Protein AF-0000000075194669 (afdb_homodimer)

Radius of gyration: 19.67 Å; Cα contacts (8 Å, |Δi|>4): 615; chains: 2; bounding box: 43×60×52 Å

Sequence (318 aa):
RTWAVIIGINAYPERPLRGCVADALLMNEFLTKELGVPKDRIQCLLGPTEYGSYNNSLIPSRINIVNTLLSLTTNSEIVYGDNIIIYFSGYGTTYYIHDYRGPHSLTGSVPVKALCPMDRHTLDLNSDRIPNISDREINTMLTEISRVKGHRITLIQDCRTWAVIIGINAYPERPLRGCVADALLMNEFLTKELGVPKDRIQCLLGPTEYGSYNNSLIPSRINIVNTLLSLTTNSEIVYGDNIIIYFSGYGTTYYIHDYRGPHSLTGSVPVKALCPMDRHTLDLNSDRIPNISDREINTMLTEISRVKGHRITLIQDC

Foldseek 3Di:
DEAEEFEFEQQDVVDRDPPRQVVSVVVVCCCCPVVNDDPVRYQAQYPPPVPPPPPVLSHQAPVNVLVVLLVLLVVPVQAAPYAYEYYGGADKDKDWDQDPDPPVPPRDTDIWMFGAGNQQQDADPVRHGDHTHTPVNVVVSLVSSCVRHNDNYHYHYHD/DEAEEFEFEQQDVVDRDPPRQVVSVVVVCCCCPVVNDDPVRYQAQYPPPPPPPPPPLSHQAPVNVLVVLLVLLVVPVQAAPYAYEYYGGADKDKDWDQDPDPPVPPRDTDIWMFGAGNQQQDADPVRHGDHTHTVVNVVVSLVSSCVRHNDNYHYHYHD

Structure (mmCIF, N/CA/C/O backbone):
data_AF-0000000075194669-model_v1
#
loop_
_entity.id
_entity.type
_entity.pdbx_description
1 polymer 'Peptidase C14 caspase domain-containing protein'
#
loop_
_atom_site.group_PDB
_atom_site.id
_atom_site.type_symbol
_atom_site.label_atom_id
_atom_site.label_alt_id
_atom_site.label_comp_id
_atom_site.label_asym_id
_atom_site.label_entity_id
_atom_site.label_seq_id
_atom_site.pdbx_PDB_ins_code
_atom_site.Cartn_x
_atom_site.Cartn_y
_atom_site.Cartn_z
_atom_site.occupancy
_atom_site.B_iso_or_equiv
_atom_site.auth_seq_id
_atom_site.auth_comp_id
_atom_site.auth_asym_id
_atom_site.auth_atom_id
_atom_site.pdbx_PDB_model_num
ATOM 1 N N . ARG A 1 1 ? -17.953 10.281 -3.703 1 92.75 1 ARG A N 1
ATOM 2 C CA . ARG A 1 1 ? -16.953 11.344 -3.799 1 92.75 1 ARG A CA 1
ATOM 3 C C . ARG A 1 1 ? -15.578 10.836 -3.396 1 92.75 1 ARG A C 1
ATOM 5 O O . ARG A 1 1 ? -15.461 9.836 -2.686 1 92.75 1 ARG A O 1
ATOM 12 N N . THR A 1 2 ? -14.445 11.531 -3.973 1 95.69 2 THR A N 1
ATOM 13 C CA . THR A 1 2 ? -13.078 11.086 -3.744 1 95.69 2 THR A CA 1
ATOM 14 C C . THR A 1 2 ? -12.273 12.148 -3.008 1 95.69 2 THR A C 1
ATOM 16 O O . THR A 1 2 ? -12.375 13.336 -3.316 1 95.69 2 THR A O 1
ATOM 19 N N . TRP A 1 3 ? -11.578 11.688 -1.99 1 97.56 3 TRP A N 1
ATOM 20 C CA . TRP A 1 3 ? -10.609 12.477 -1.23 1 97.56 3 TRP A CA 1
ATOM 21 C C . TRP A 1 3 ? -9.219 11.867 -1.323 1 97.56 3 TRP A C 1
ATOM 23 O O . TRP A 1 3 ? -9.07 10.656 -1.497 1 97.56 3 TRP A O 1
ATOM 33 N N . ALA A 1 4 ? -8.195 12.781 -1.196 1 98 4 ALA A N 1
ATOM 34 C CA . ALA A 1 4 ? -6.863 12.211 -1.357 1 98 4 ALA A CA 1
ATOM 35 C C . ALA A 1 4 ? -5.852 12.938 -0.472 1 98 4 ALA A C 1
ATOM 37 O O . ALA A 1 4 ? -5.977 14.133 -0.224 1 98 4 ALA A O 1
ATOM 38 N N . VAL A 1 5 ? -4.918 12.164 0.034 1 97.81 5 VAL A N 1
ATOM 39 C CA . VAL A 1 5 ? -3.695 12.656 0.66 1 97.81 5 VAL A CA 1
ATOM 40 C C . VAL A 1 5 ? -2.482 12.195 -0.146 1 97.81 5 VAL A C 1
ATOM 42 O O . VAL A 1 5 ? -2.316 11 -0.4 1 97.81 5 VAL A O 1
ATOM 45 N N . ILE A 1 6 ? -1.673 13.133 -0.566 1 96.94 6 ILE A N 1
ATOM 46 C CA . ILE A 1 6 ? -0.502 12.836 -1.385 1 96.94 6 ILE A CA 1
ATOM 47 C C . ILE A 1 6 ? 0.762 13.305 -0.663 1 96.94 6 ILE A C 1
ATOM 49 O O . ILE A 1 6 ? 0.902 14.484 -0.34 1 96.94 6 ILE A O 1
ATOM 53 N N . ILE A 1 7 ? 1.63 12.312 -0.417 1 95.12 7 ILE A N 1
ATOM 54 C CA . ILE A 1 7 ? 2.877 12.602 0.286 1 95.12 7 ILE A CA 1
ATOM 55 C C . ILE A 1 7 ? 4.062 12.289 -0.623 1 95.12 7 ILE A C 1
ATOM 57 O O . ILE A 1 7 ? 4.16 11.188 -1.174 1 95.12 7 ILE A O 1
ATOM 61 N N . GLY A 1 8 ? 4.965 13.242 -0.871 1 93.25 8 GLY A N 1
ATOM 62 C CA . GLY A 1 8 ? 6.18 13.078 -1.65 1 93.25 8 GLY A CA 1
ATOM 63 C C . GLY A 1 8 ? 7.402 13.68 -0.98 1 93.25 8 GLY A C 1
ATOM 64 O O . GLY A 1 8 ? 7.426 14.867 -0.667 1 93.25 8 GLY A O 1
ATOM 65 N N . ILE A 1 9 ? 8.438 12.859 -0.751 1 89.25 9 ILE A N 1
ATOM 66 C CA . ILE A 1 9 ? 9.609 13.32 -0.019 1 89.25 9 ILE A CA 1
ATOM 67 C C . ILE A 1 9 ? 10.867 13.031 -0.835 1 89.25 9 ILE A C 1
ATOM 69 O O . ILE A 1 9 ? 11.164 11.875 -1.152 1 89.25 9 ILE A O 1
ATOM 73 N N . ASN A 1 10 ? 11.688 14.07 -1.264 1 82.06 10 ASN A N 1
ATOM 74 C CA . ASN A 1 10 ? 13 13.945 -1.894 1 82.06 10 ASN A CA 1
ATOM 75 C C . ASN A 1 10 ? 14.125 14.133 -0.884 1 82.06 10 ASN A C 1
ATOM 77 O O . ASN A 1 10 ? 15.297 13.922 -1.204 1 82.06 10 ASN A O 1
ATOM 81 N N . ALA A 1 11 ? 13.922 14.602 0.252 1 63.41 11 ALA A N 1
ATOM 82 C CA . ALA A 1 11 ? 14.898 15.227 1.142 1 63.41 11 ALA A CA 1
ATOM 83 C C . ALA A 1 11 ? 15.648 14.188 1.958 1 63.41 11 ALA A C 1
ATOM 85 O O . ALA A 1 11 ? 15.469 14.086 3.172 1 63.41 11 ALA A O 1
ATOM 86 N N . TYR A 1 12 ? 16.391 13.445 1.125 1 64.38 12 TYR A N 1
ATOM 87 C CA . TYR A 1 12 ? 17.266 12.539 1.855 1 64.38 12 TYR A CA 1
ATOM 88 C C . TYR A 1 12 ? 18.734 12.867 1.573 1 64.38 12 TYR A C 1
ATOM 90 O O . TYR A 1 12 ? 19.266 12.523 0.512 1 64.38 12 TYR A O 1
ATOM 98 N N . PRO A 1 13 ? 19.219 13.742 2.379 1 56.91 13 PRO A N 1
ATOM 99 C CA . PRO A 1 13 ? 20.578 14.227 2.107 1 56.91 13 PRO A CA 1
ATOM 100 C C . PRO A 1 13 ? 21.531 13.109 1.698 1 56.91 13 PRO A C 1
ATOM 102 O O . PRO A 1 13 ? 22.375 13.312 0.819 1 56.91 13 PRO A O 1
ATOM 105 N N . GLU A 1 14 ? 21.594 11.984 2.301 1 54.06 14 GLU A N 1
ATOM 106 C CA . GLU A 1 14 ? 22.609 10.961 2.061 1 54.06 14 GLU A CA 1
ATOM 107 C C . GLU A 1 14 ? 22.297 10.172 0.79 1 54.06 14 GLU A C 1
ATOM 109 O O . GLU A 1 14 ? 23.203 9.609 0.167 1 54.06 14 GLU A O 1
ATOM 114 N N . ARG A 1 15 ? 21.047 10.117 0.467 1 56 15 ARG A N 1
ATOM 115 C CA . ARG A 1 15 ? 20.672 9.375 -0.73 1 56 15 ARG A CA 1
ATOM 116 C C . ARG A 1 15 ? 19.562 10.094 -1.491 1 56 15 ARG A C 1
ATOM 118 O O . ARG A 1 15 ? 18.391 9.75 -1.351 1 56 15 ARG A O 1
ATOM 125 N N . PRO A 1 16 ? 20.062 11.094 -2.141 1 53.59 16 PRO A N 1
ATOM 126 C CA . PRO A 1 16 ? 19.031 11.922 -2.764 1 53.59 16 PRO A CA 1
ATOM 127 C C . PRO A 1 16 ? 18.141 11.133 -3.727 1 53.59 16 PRO A C 1
ATOM 129 O O . PRO A 1 16 ? 18.656 10.344 -4.527 1 53.59 16 PRO A O 1
ATOM 132 N N . LEU A 1 17 ? 17.016 10.734 -3.252 1 60.03 17 LEU A N 1
ATOM 133 C CA . LEU A 1 17 ? 16.031 10.25 -4.223 1 60.03 17 LEU A CA 1
ATOM 134 C C . LEU A 1 17 ? 15.531 11.391 -5.102 1 60.03 17 LEU A C 1
ATOM 136 O O . LEU A 1 17 ? 15.281 12.492 -4.609 1 60.03 17 LEU A O 1
ATOM 140 N N . ARG A 1 18 ? 15.852 11.234 -6.445 1 61.88 18 ARG A N 1
ATOM 141 C CA . ARG A 1 18 ? 15.359 12.273 -7.348 1 61.88 18 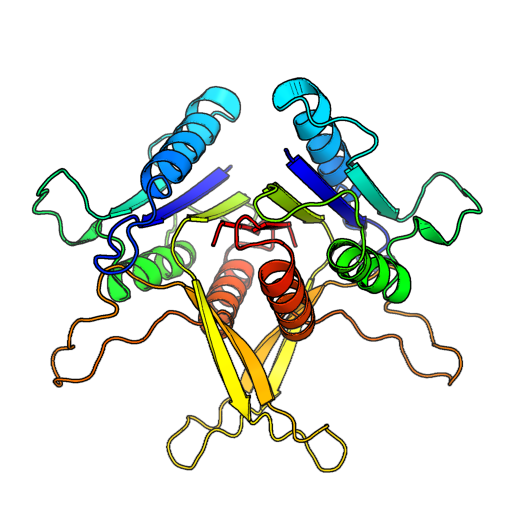ARG A CA 1
ATOM 142 C C . ARG A 1 18 ? 14.062 11.836 -8.016 1 61.88 18 ARG A C 1
ATOM 144 O O . ARG A 1 18 ? 13.93 10.695 -8.453 1 61.88 18 ARG A O 1
ATOM 151 N N . GLY A 1 19 ? 12.812 12.289 -7.332 1 83.62 19 GLY A N 1
ATOM 152 C CA . GLY A 1 19 ? 11.648 12.086 -8.18 1 83.62 19 GLY A CA 1
ATOM 153 C C . GLY A 1 19 ? 10.375 11.828 -7.395 1 83.62 19 GLY A C 1
ATOM 154 O O . GLY A 1 19 ? 9.281 11.828 -7.957 1 83.62 19 GLY A O 1
ATOM 155 N N . CYS A 1 20 ? 10.586 11.633 -6.066 1 87.81 20 CYS A N 1
ATOM 156 C CA . CYS A 1 20 ? 9.398 11.32 -5.285 1 87.81 20 CYS A CA 1
ATOM 157 C C . CYS A 1 20 ? 8.406 12.477 -5.309 1 87.81 20 CYS A C 1
ATOM 159 O O . CYS A 1 20 ? 7.199 12.258 -5.43 1 87.81 20 CYS A O 1
ATOM 161 N N . VAL A 1 21 ? 8.969 13.703 -5.199 1 88.88 21 VAL A N 1
ATOM 162 C CA . VAL A 1 21 ? 8.086 14.867 -5.258 1 88.88 21 VAL A CA 1
ATOM 163 C C . VAL A 1 21 ? 7.461 14.969 -6.645 1 88.88 21 VAL A C 1
ATOM 165 O O . VAL A 1 21 ? 6.266 15.242 -6.773 1 88.88 21 VAL A O 1
ATOM 168 N N . ALA A 1 22 ? 8.234 14.719 -7.625 1 87.94 22 ALA A N 1
ATOM 169 C CA . ALA A 1 22 ? 7.715 14.727 -8.992 1 87.94 22 ALA A CA 1
ATOM 170 C C . ALA A 1 22 ? 6.621 13.68 -9.172 1 87.94 22 ALA A C 1
ATOM 172 O O . ALA A 1 22 ? 5.59 13.953 -9.789 1 87.94 22 ALA A O 1
ATOM 173 N N . ASP A 1 23 ? 6.82 12.516 -8.641 1 88.94 23 ASP A N 1
ATOM 174 C CA . ASP A 1 23 ? 5.828 11.453 -8.711 1 88.94 23 ASP A CA 1
ATOM 175 C C . ASP A 1 23 ? 4.535 11.852 -8.008 1 88.94 23 ASP A C 1
ATOM 177 O O . ASP A 1 23 ? 3.439 11.586 -8.5 1 88.94 23 ASP A O 1
ATOM 181 N N . ALA A 1 24 ? 4.691 12.469 -6.867 1 92.81 24 ALA A N 1
ATOM 182 C CA . ALA A 1 24 ? 3.535 12.93 -6.102 1 92.81 24 ALA A CA 1
ATOM 183 C C . ALA A 1 24 ? 2.742 13.977 -6.879 1 92.81 24 ALA A C 1
ATOM 185 O O . ALA A 1 24 ? 1.51 13.945 -6.891 1 92.81 24 ALA A O 1
ATOM 186 N N . LEU A 1 25 ? 3.465 14.828 -7.508 1 91.94 25 LEU A N 1
ATOM 187 C CA . LEU A 1 25 ? 2.816 15.867 -8.297 1 91.94 25 LEU A CA 1
ATOM 188 C C . LEU A 1 25 ? 2.1 15.273 -9.5 1 91.94 25 LEU A C 1
ATOM 190 O O . LEU A 1 25 ? 1.011 15.719 -9.867 1 91.94 25 LEU A O 1
ATOM 194 N N . LEU A 1 26 ? 2.715 14.312 -10.094 1 90.5 26 LEU A N 1
ATOM 195 C CA . LEU A 1 26 ? 2.064 13.609 -11.188 1 90.5 26 LEU A CA 1
ATOM 196 C C . LEU A 1 26 ? 0.786 12.922 -10.719 1 90.5 26 LEU A C 1
ATOM 198 O O . LEU A 1 26 ? -0.223 12.93 -11.422 1 90.5 26 LEU A O 1
ATOM 202 N N . MET A 1 27 ? 0.852 12.359 -9.57 1 93.31 27 MET A N 1
ATOM 203 C CA . MET A 1 27 ? -0.34 11.75 -8.984 1 93.31 27 MET A CA 1
ATOM 204 C C . MET A 1 27 ? -1.425 12.797 -8.75 1 93.31 27 MET A C 1
ATOM 206 O O . MET A 1 27 ? -2.596 12.562 -9.055 1 93.31 27 MET A O 1
ATOM 210 N N . ASN A 1 28 ? -1.021 13.93 -8.219 1 95 28 ASN A N 1
ATOM 211 C CA . ASN A 1 28 ? -1.973 15.016 -8.023 1 95 28 ASN A CA 1
ATOM 212 C C . ASN A 1 28 ? -2.635 15.422 -9.344 1 95 28 ASN A C 1
ATOM 214 O O . ASN A 1 28 ? -3.855 15.578 -9.406 1 95 28 ASN A O 1
ATOM 218 N N . GLU A 1 29 ? -1.854 15.531 -10.383 1 94.06 29 GLU A N 1
ATOM 219 C CA . GLU A 1 29 ? -2.359 15.891 -11.703 1 94.06 29 GLU A CA 1
ATOM 220 C C . GLU A 1 29 ? -3.311 14.828 -12.242 1 94.06 29 GLU A C 1
ATOM 222 O O . GLU A 1 29 ? -4.363 15.148 -12.797 1 94.06 29 GLU A O 1
ATOM 227 N N . PHE A 1 30 ? -2.922 13.68 -12.07 1 91.69 30 PHE A N 1
ATOM 228 C CA . PHE A 1 30 ? -3.754 12.562 -12.508 1 91.69 30 PHE A CA 1
ATOM 229 C C . PHE A 1 30 ? -5.113 12.602 -11.82 1 91.69 30 PHE A C 1
ATOM 231 O O . PHE A 1 30 ? -6.148 12.477 -12.477 1 91.69 30 PHE A O 1
ATOM 238 N N . LEU A 1 31 ? -5.156 12.805 -10.555 1 94.56 31 LEU A N 1
ATOM 239 C CA . LEU A 1 31 ? -6.398 12.828 -9.789 1 94.56 31 LEU A CA 1
ATOM 240 C C . LEU A 1 31 ? -7.273 14 -10.219 1 94.56 31 LEU A C 1
ATOM 242 O O . LEU A 1 31 ? -8.492 13.859 -10.359 1 94.56 31 LEU A O 1
ATOM 246 N N . THR A 1 32 ? -6.648 15.117 -10.477 1 96.12 32 THR A N 1
ATOM 247 C CA . THR A 1 32 ? -7.41 16.328 -10.781 1 96.12 32 THR A CA 1
ATOM 248 C C . THR A 1 32 ? -7.863 16.328 -12.242 1 96.12 32 THR A C 1
ATOM 250 O O . THR A 1 32 ? -9.039 16.547 -12.531 1 96.12 32 THR A O 1
ATOM 253 N N . LYS A 1 33 ? -7.027 15.93 -13.156 1 94.25 33 LYS A N 1
ATOM 254 C CA . LYS A 1 33 ? -7.293 16.094 -14.586 1 94.25 33 LYS A CA 1
ATOM 255 C C . LYS A 1 33 ? -7.988 14.859 -15.156 1 94.25 33 LYS A C 1
ATOM 257 O O . LYS A 1 33 ? -8.883 14.977 -15.992 1 94.25 33 LYS A O 1
ATOM 262 N N . GLU A 1 34 ? -7.543 13.734 -14.727 1 87.75 34 GLU A N 1
ATOM 263 C CA . GLU A 1 34 ? -8.062 12.508 -15.32 1 87.75 34 GLU A CA 1
ATOM 264 C C . GLU A 1 34 ? -9.266 11.977 -14.531 1 87.75 34 GLU A C 1
ATOM 266 O O . GLU A 1 34 ? -10.258 11.547 -15.117 1 87.75 34 GLU A O 1
ATOM 271 N N . LEU A 1 35 ? -9.227 12.086 -13.211 1 90.56 35 LEU A N 1
ATOM 272 C CA . LEU A 1 35 ? -10.297 11.516 -12.398 1 90.56 35 LEU A CA 1
ATOM 273 C C . LEU A 1 35 ? -11.273 12.602 -11.961 1 90.56 35 LEU A C 1
ATOM 275 O O . LEU A 1 35 ? -12.344 12.297 -11.422 1 90.56 35 LEU A O 1
ATOM 279 N N . GLY A 1 36 ? -10.891 13.836 -12.062 1 94.19 36 GLY A N 1
ATOM 280 C CA . GLY A 1 36 ? -11.797 14.938 -11.773 1 94.19 36 GLY A CA 1
ATOM 281 C C . GLY A 1 36 ? -11.953 15.203 -10.289 1 94.19 36 GLY A C 1
ATOM 282 O O . GLY A 1 36 ? -12.977 15.734 -9.859 1 94.19 36 GLY A O 1
ATOM 283 N N . VAL A 1 37 ? -11.047 14.82 -9.453 1 96 37 VAL A N 1
ATOM 284 C CA . VAL A 1 37 ? -11.102 15.109 -8.023 1 96 37 VAL A CA 1
ATOM 285 C C . VAL A 1 37 ? -10.867 16.609 -7.793 1 96 37 VAL A C 1
ATOM 287 O O . VAL A 1 37 ? -9.852 17.156 -8.227 1 96 37 VAL A O 1
ATOM 290 N N . PRO A 1 38 ? -11.766 17.25 -7.113 1 97.25 38 PRO A N 1
ATOM 291 C CA . PRO A 1 38 ? -11.555 18.672 -6.832 1 97.25 38 PRO A CA 1
ATOM 292 C C . PRO A 1 38 ? -10.289 18.938 -6.02 1 97.25 38 PRO A C 1
ATOM 294 O O . PRO A 1 38 ? -9.953 18.156 -5.117 1 97.25 38 PRO A O 1
ATOM 297 N N . LYS A 1 39 ? -9.656 20.078 -6.305 1 96.31 39 LYS A N 1
ATOM 298 C CA . LYS A 1 39 ? -8.383 20.422 -5.664 1 96.31 39 LYS A CA 1
ATOM 299 C C . LYS A 1 39 ? -8.555 20.562 -4.156 1 96.31 39 LYS A C 1
ATOM 301 O O . LYS A 1 39 ? -7.641 20.234 -3.391 1 96.31 39 LYS A O 1
ATOM 306 N N . ASP A 1 40 ? -9.719 20.969 -3.756 1 96.19 40 ASP A N 1
ATOM 307 C CA . ASP A 1 40 ? -9.938 21.219 -2.336 1 96.19 40 ASP A CA 1
ATOM 308 C C . ASP A 1 40 ? -10.156 19.906 -1.573 1 96.19 40 ASP A C 1
ATOM 310 O O . ASP A 1 40 ? -10.25 19.906 -0.344 1 96.19 40 ASP A O 1
ATOM 314 N N . ARG A 1 41 ? -10.141 18.781 -2.297 1 97.69 41 ARG A N 1
ATOM 315 C CA . ARG A 1 41 ? -10.281 17.484 -1.651 1 97.69 41 ARG A CA 1
ATOM 316 C C . ARG A 1 41 ? -8.977 16.703 -1.692 1 97.69 41 ARG A C 1
ATOM 318 O O . ARG A 1 41 ? -8.945 15.508 -1.374 1 97.69 41 ARG A O 1
ATOM 325 N N . ILE A 1 42 ? -7.969 17.391 -2.121 1 97.06 42 ILE A N 1
ATOM 326 C CA . ILE A 1 42 ? -6.641 16.797 -2.166 1 97.06 42 ILE A CA 1
ATOM 327 C C . ILE A 1 42 ? -5.695 17.547 -1.243 1 97.06 42 ILE A C 1
ATOM 329 O O . ILE A 1 42 ? -5.543 18.766 -1.366 1 97.06 42 ILE A O 1
ATOM 333 N N . GLN A 1 43 ? -5.117 16.875 -0.275 1 96.06 43 GLN A N 1
ATOM 334 C CA . GLN A 1 43 ? -4.078 17.438 0.577 1 96.06 43 GLN A CA 1
ATOM 335 C C . GLN A 1 43 ? -2.701 16.906 0.193 1 96.06 43 GLN A C 1
ATOM 337 O O . GLN A 1 43 ? -2.49 15.688 0.164 1 96.06 43 GLN A O 1
ATOM 342 N N . CYS A 1 44 ? -1.746 17.797 -0.043 1 95 44 CYS A N 1
ATOM 343 C CA . CYS A 1 44 ? -0.4 17.406 -0.449 1 95 44 CYS A CA 1
ATOM 344 C C . CYS A 1 44 ? 0.624 17.797 0.608 1 95 44 CYS A C 1
ATOM 346 O O . CYS A 1 44 ? 0.598 18.922 1.112 1 95 44 CYS A O 1
ATOM 348 N N . LEU A 1 45 ? 1.403 16.844 1.015 1 94.25 45 LEU A N 1
ATOM 349 C CA . LEU A 1 45 ? 2.615 17.094 1.786 1 94.25 45 LEU A CA 1
ATOM 350 C C . LEU A 1 45 ? 3.859 16.812 0.953 1 94.25 45 LEU A C 1
ATOM 352 O O . LEU A 1 45 ? 4.141 15.656 0.623 1 94.25 45 LEU A O 1
ATOM 356 N N . LEU A 1 46 ? 4.645 17.828 0.59 1 90.56 46 LEU A N 1
ATOM 357 C CA . LEU A 1 46 ? 5.785 17.672 -0.305 1 90.56 46 LEU A CA 1
ATOM 358 C C . LEU A 1 46 ? 7.051 18.25 0.317 1 90.56 46 LEU A C 1
ATOM 360 O O . LEU A 1 46 ? 7 19.312 0.963 1 90.56 46 LEU A O 1
ATOM 364 N N . GLY A 1 47 ? 8.234 17.453 0.233 1 84.12 47 GLY A N 1
ATOM 365 C CA . GLY A 1 47 ? 9.508 17.953 0.735 1 84.12 47 GLY A CA 1
ATOM 366 C C . GLY A 1 47 ? 10.695 17.469 -0.079 1 84.12 47 GLY A C 1
ATOM 367 O O . GLY A 1 47 ? 10.672 16.375 -0.632 1 84.12 47 GLY A O 1
ATOM 368 N N . PRO A 1 48 ? 12.07 18.031 -0.208 1 70.88 48 PRO A N 1
ATOM 369 C CA . PRO A 1 48 ? 12.117 19.391 0.337 1 70.88 48 PRO A CA 1
ATOM 370 C C . PRO A 1 48 ? 11.25 20.375 -0.444 1 70.88 48 PRO A C 1
ATOM 372 O O . PRO A 1 48 ? 10.906 20.109 -1.601 1 70.88 48 PRO A O 1
ATOM 375 N N . THR A 1 49 ? 10.336 21.016 0.274 1 56 49 THR A N 1
ATOM 376 C CA . THR A 1 49 ? 9.617 22.047 -0.453 1 56 49 THR A CA 1
ATOM 377 C C . THR A 1 49 ? 10.594 23.047 -1.079 1 56 49 THR A C 1
ATOM 379 O O . THR A 1 49 ? 11.656 23.328 -0.518 1 56 49 THR A O 1
ATOM 382 N N . GLU A 1 50 ? 10.945 22.859 -2.387 1 48.19 50 GLU A N 1
ATOM 383 C CA . GLU A 1 50 ? 11.586 24.125 -2.744 1 48.19 50 GLU A CA 1
ATOM 384 C C . GLU A 1 50 ? 11.07 25.266 -1.875 1 48.19 50 GLU A C 1
ATOM 386 O O . GLU A 1 50 ? 11.766 26.25 -1.659 1 48.19 50 GLU A O 1
ATOM 391 N N . TYR A 1 51 ? 9.68 25.484 -2.164 1 39.31 51 TYR A N 1
ATOM 392 C CA . TYR A 1 51 ? 9.219 26.766 -1.654 1 39.31 51 TYR A CA 1
ATOM 393 C C . TYR A 1 51 ? 9.336 26.828 -0.136 1 39.31 51 TYR A C 1
ATOM 395 O O . TYR A 1 51 ? 9.039 25.844 0.554 1 39.31 51 TYR A O 1
ATOM 403 N N . GLY A 1 52 ? 10.391 27.203 0.378 1 40.06 52 GLY A N 1
ATOM 404 C CA . GLY A 1 52 ? 10.523 27.922 1.637 1 40.06 52 GLY A CA 1
ATOM 405 C C . GLY A 1 52 ? 9.195 28.156 2.342 1 40.06 52 GLY A C 1
ATOM 406 O O . GLY A 1 52 ? 9.039 29.125 3.082 1 40.06 52 GLY A O 1
ATOM 407 N N . SER A 1 53 ? 8.141 27.641 1.664 1 44.28 53 SER A N 1
ATOM 408 C CA . SER A 1 53 ? 6.941 28.219 2.271 1 44.28 53 SER A CA 1
ATOM 409 C C . SER A 1 53 ? 6.891 27.938 3.768 1 44.28 53 SER A C 1
ATOM 411 O O . SER A 1 53 ? 7.297 26.859 4.215 1 44.28 53 SER A O 1
ATOM 413 N N . TYR A 1 54 ? 6.934 28.922 4.453 1 43.59 54 TYR A N 1
ATOM 414 C CA . TYR A 1 54 ? 6.762 29.188 5.875 1 43.59 54 TYR A CA 1
ATOM 415 C C . TYR A 1 54 ? 5.715 28.25 6.48 1 43.59 54 TYR A C 1
ATOM 417 O O . TYR A 1 54 ? 5.621 28.125 7.703 1 43.59 54 TYR A O 1
ATOM 425 N N . ASN A 1 55 ? 4.781 27.75 5.469 1 55 55 ASN A N 1
ATOM 426 C CA . ASN A 1 55 ? 3.713 27.062 6.176 1 55 55 ASN A CA 1
ATOM 427 C C . ASN A 1 55 ? 4.137 25.641 6.59 1 55 55 ASN A C 1
ATOM 429 O O . ASN A 1 55 ? 4.285 24.766 5.742 1 55 55 ASN A O 1
ATOM 433 N N . ASN A 1 56 ? 4.625 25.406 7.715 1 72.31 56 ASN A N 1
ATOM 434 C CA . ASN A 1 56 ? 5.199 24.297 8.461 1 72.31 56 ASN A CA 1
ATOM 435 C C . ASN A 1 56 ? 4.27 23.078 8.461 1 72.31 56 ASN A C 1
ATOM 437 O O . ASN A 1 56 ? 4.73 21.938 8.555 1 72.31 56 ASN A O 1
ATOM 441 N N . SER A 1 57 ? 2.977 23.453 7.832 1 82.19 57 SER A N 1
ATOM 442 C CA . SER A 1 57 ? 2.041 22.344 7.961 1 82.19 57 SER A CA 1
ATOM 443 C C . SER A 1 57 ? 2.037 21.469 6.711 1 82.19 57 SER A C 1
ATOM 445 O O . SER A 1 57 ? 1.472 20.375 6.711 1 82.19 57 SER A O 1
ATOM 447 N N . LEU A 1 58 ? 2.717 21.875 5.637 1 86.69 58 LEU A N 1
ATOM 448 C CA . LEU A 1 58 ? 2.674 21.156 4.367 1 86.69 58 LEU A CA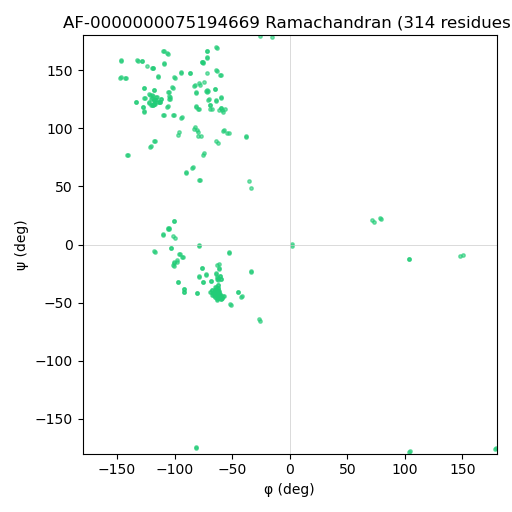 1
ATOM 449 C C . LEU A 1 58 ? 3.949 20.344 4.156 1 86.69 58 LEU A C 1
ATOM 451 O O . LEU A 1 58 ? 4.074 19.625 3.162 1 86.69 58 LEU A O 1
ATOM 455 N N . ILE A 1 59 ? 4.828 20.531 5.148 1 89.19 59 ILE A N 1
ATOM 456 C CA . ILE A 1 59 ? 6.047 19.734 5.074 1 89.19 59 ILE A CA 1
ATOM 457 C C . ILE A 1 59 ? 5.762 18.312 5.543 1 89.19 59 ILE A C 1
ATOM 459 O O . ILE A 1 59 ? 5.043 18.109 6.527 1 89.19 59 ILE A O 1
ATOM 463 N N . PRO A 1 60 ? 6.301 17.328 4.828 1 92.62 60 PRO A N 1
ATOM 464 C CA . PRO A 1 60 ? 6.039 15.945 5.227 1 92.62 60 PRO A CA 1
ATOM 465 C C . PRO A 1 60 ? 6.887 15.5 6.414 1 92.62 60 PRO A C 1
ATOM 467 O O . PRO A 1 60 ? 7.602 14.492 6.324 1 92.62 60 PRO A O 1
ATOM 470 N N . SER A 1 61 ? 6.793 16.266 7.512 1 91.56 61 SER A N 1
ATOM 471 C CA . SER A 1 61 ? 7.34 15.82 8.789 1 91.56 61 SER A CA 1
ATOM 472 C C . SER A 1 61 ? 6.492 14.695 9.383 1 91.56 61 SER A C 1
ATOM 474 O O . SER A 1 61 ? 5.359 14.477 8.953 1 91.56 61 SER A O 1
ATOM 476 N N . ARG A 1 62 ? 7.109 14.008 10.281 1 93.5 62 ARG A N 1
ATOM 477 C CA . ARG A 1 62 ? 6.363 12.93 10.922 1 93.5 62 ARG A CA 1
ATOM 478 C C . ARG A 1 62 ? 5.031 13.43 11.461 1 93.5 62 ARG A C 1
ATOM 480 O O . ARG A 1 62 ? 3.98 12.844 11.195 1 93.5 62 ARG A O 1
ATOM 487 N N . ILE A 1 63 ? 5.078 14.531 12.25 1 93.25 63 ILE A N 1
ATOM 488 C CA . ILE A 1 63 ? 3.891 15.047 12.914 1 93.25 63 ILE A CA 1
ATOM 489 C C . ILE A 1 63 ? 2.859 15.477 11.875 1 93.25 63 ILE A C 1
ATOM 491 O O . ILE A 1 63 ? 1.662 15.234 12.039 1 93.25 63 ILE A O 1
ATOM 495 N N . ASN A 1 64 ? 3.27 16.078 10.797 1 93.94 64 ASN A N 1
ATOM 496 C CA . ASN A 1 64 ? 2.344 16.547 9.773 1 93.94 64 ASN A CA 1
ATOM 497 C C . ASN A 1 64 ? 1.705 15.375 9.031 1 93.94 64 ASN A C 1
ATOM 499 O O . ASN A 1 64 ? 0.516 15.406 8.711 1 93.94 64 ASN A O 1
ATOM 503 N N . ILE A 1 65 ? 2.492 14.32 8.719 1 95.5 65 ILE A N 1
ATOM 504 C CA . ILE A 1 65 ? 1.967 13.148 8.031 1 95.5 65 ILE A CA 1
ATOM 505 C C . ILE A 1 65 ? 0.918 12.461 8.906 1 95.5 65 ILE A C 1
ATOM 507 O O . ILE A 1 65 ? -0.198 12.195 8.453 1 95.5 65 ILE A O 1
ATOM 511 N N . VAL A 1 66 ? 1.268 12.289 10.141 1 95.81 66 VAL A N 1
ATOM 512 C CA . VAL A 1 66 ? 0.376 11.602 11.07 1 95.81 66 VAL A CA 1
ATOM 513 C C . VAL A 1 66 ? -0.897 12.422 11.266 1 95.81 66 VAL A C 1
ATOM 515 O O . VAL A 1 66 ? -2.006 11.891 11.18 1 95.81 66 VAL A O 1
ATOM 518 N N . ASN A 1 67 ? -0.763 13.695 11.461 1 96 67 ASN A N 1
ATOM 519 C CA . ASN A 1 67 ? -1.917 14.562 11.672 1 96 67 ASN A CA 1
ATOM 520 C C . ASN A 1 67 ? -2.822 14.602 10.445 1 96 67 ASN A C 1
ATOM 522 O O . ASN A 1 67 ? -4.047 14.641 10.578 1 96 67 ASN A O 1
ATOM 526 N N . THR A 1 68 ? -2.229 14.656 9.32 1 96.44 68 THR A N 1
ATOM 527 C CA . THR A 1 68 ? -3.006 14.688 8.086 1 96.44 68 THR A CA 1
ATOM 528 C C . THR A 1 68 ? -3.832 13.422 7.93 1 96.44 68 THR A C 1
ATOM 530 O O . THR A 1 68 ? -5.023 13.477 7.617 1 96.44 68 THR A O 1
ATOM 533 N N . LEU A 1 69 ? -3.232 12.289 8.164 1 96.62 69 LEU A N 1
ATOM 534 C CA . LEU A 1 69 ? -3.961 11.031 8.055 1 96.62 69 LEU A CA 1
ATOM 535 C C . LEU A 1 69 ? -5.074 10.953 9.094 1 96.62 69 LEU A C 1
ATOM 537 O O . LEU A 1 69 ? -6.191 10.531 8.789 1 96.62 69 LEU A O 1
ATOM 541 N N . LEU A 1 70 ? -4.789 11.398 10.281 1 95.44 70 LEU A N 1
ATOM 542 C CA . LEU A 1 70 ? -5.785 11.367 11.344 1 95.44 70 LEU A CA 1
ATOM 543 C C . LEU A 1 70 ? -6.918 12.344 11.055 1 95.44 70 LEU A C 1
ATOM 545 O O . LEU A 1 70 ? -8.062 12.102 11.438 1 95.44 70 LEU A O 1
ATOM 549 N N . SER A 1 71 ? -6.586 13.398 10.398 1 96.5 71 SER A N 1
ATOM 550 C CA . SER A 1 71 ? -7.598 14.398 10.086 1 96.5 71 SER A CA 1
ATOM 551 C C . SER A 1 71 ? -8.672 13.828 9.156 1 96.5 71 SER A C 1
ATOM 553 O O . SER A 1 71 ? -9.781 14.352 9.086 1 96.5 71 SER A O 1
ATOM 555 N N . LEU A 1 72 ? -8.336 12.797 8.375 1 96.75 72 LEU A N 1
ATOM 556 C CA . LEU A 1 72 ? -9.328 12.148 7.527 1 96.75 72 LEU A CA 1
ATOM 557 C C . LEU A 1 72 ? -10.477 11.586 8.359 1 96.75 72 LEU A C 1
ATOM 559 O O . LEU A 1 72 ? -11.609 11.516 7.879 1 96.75 72 LEU A O 1
ATOM 563 N N . THR A 1 73 ? -10.211 11.195 9.609 1 96.06 73 THR A N 1
ATOM 564 C CA . THR A 1 73 ? -11.219 10.625 10.484 1 96.06 73 THR A CA 1
ATOM 565 C C . THR A 1 73 ? -12.156 11.703 11.016 1 96.06 73 THR A C 1
ATOM 567 O O . THR A 1 73 ? -13.352 11.461 11.203 1 96.06 73 THR A O 1
ATOM 570 N N . THR A 1 74 ? -11.648 12.898 11.211 1 96.19 74 THR A N 1
ATOM 571 C CA . THR A 1 74 ? -12.406 13.93 11.906 1 96.19 74 THR A CA 1
ATOM 572 C C . THR A 1 74 ? -13.023 14.914 10.914 1 96.19 74 THR A C 1
ATOM 574 O O . THR A 1 74 ? -13.906 15.695 11.273 1 96.19 74 THR A O 1
ATOM 577 N N . ASN A 1 75 ? -12.492 14.922 9.68 1 96.62 75 ASN A N 1
ATOM 578 C CA . ASN A 1 75 ? -13.031 15.82 8.664 1 96.62 75 ASN A CA 1
ATOM 579 C C . ASN A 1 75 ? -14.516 15.539 8.406 1 96.62 75 ASN A C 1
ATOM 581 O O . ASN A 1 75 ? -14.867 14.5 7.848 1 96.62 75 ASN A O 1
ATOM 585 N N . SER A 1 76 ? -15.398 16.453 8.656 1 96.19 76 SER A N 1
ATOM 586 C CA . SER A 1 76 ? -16.844 16.281 8.57 1 96.19 76 SER A CA 1
ATOM 587 C C . SER A 1 76 ? -17.312 16.281 7.121 1 96.19 76 SER A C 1
ATOM 589 O O . SER A 1 76 ? -18.422 15.828 6.824 1 96.19 76 SER A O 1
ATOM 591 N N . GLU A 1 77 ? -16.531 16.812 6.266 1 97 77 GLU A N 1
ATOM 592 C CA . GLU A 1 77 ? -16.906 16.828 4.855 1 97 77 GLU A CA 1
ATOM 593 C C . GLU A 1 77 ? -16.781 15.445 4.23 1 97 77 GLU A C 1
ATOM 595 O O . GLU A 1 77 ? -17.391 15.164 3.203 1 97 77 GLU A O 1
ATOM 600 N N . ILE A 1 78 ? -15.914 14.617 4.812 1 97.44 78 ILE A N 1
ATOM 601 C CA . ILE A 1 78 ? -15.789 13.242 4.348 1 97.44 78 ILE A CA 1
ATOM 602 C C . ILE A 1 78 ? -16.906 12.391 4.965 1 97.44 78 ILE A C 1
ATOM 604 O O . ILE A 1 78 ? -16.969 12.242 6.188 1 97.44 78 ILE A O 1
ATOM 608 N N . VAL A 1 79 ? -17.703 11.852 4.172 1 96.44 79 VAL A N 1
ATOM 609 C CA . VAL A 1 79 ? -18.812 11.062 4.688 1 96.44 79 VAL A CA 1
ATOM 610 C C . VAL A 1 79 ? -18.531 9.57 4.465 1 96.44 79 VAL A C 1
ATOM 612 O O . VAL A 1 79 ? -17.672 9.211 3.662 1 96.44 79 VAL A O 1
ATOM 615 N N . TYR A 1 80 ? -19.297 8.75 5.168 1 95.44 80 TYR A N 1
ATOM 616 C CA . TYR A 1 80 ? -19.156 7.301 5.062 1 95.44 80 TYR A CA 1
ATOM 617 C C . TYR A 1 80 ? -19.406 6.836 3.633 1 95.44 80 TYR A C 1
ATOM 619 O O . TYR A 1 80 ? -20.391 7.219 3.01 1 95.44 80 TYR A O 1
ATOM 627 N N . GLY A 1 81 ? -18.516 6.133 3.082 1 92.81 81 GLY A N 1
ATOM 628 C CA . GLY A 1 81 ? -18.672 5.617 1.731 1 92.81 81 GLY A CA 1
ATOM 629 C C . GLY A 1 81 ? -17.859 6.375 0.702 1 92.81 81 GLY A C 1
ATOM 630 O O . GLY A 1 81 ? -17.75 5.941 -0.446 1 92.81 81 GLY A O 1
ATOM 631 N N . ASP A 1 82 ? -17.312 7.555 1.103 1 95.44 82 ASP A N 1
ATOM 632 C CA . ASP A 1 82 ? -16.406 8.273 0.201 1 95.44 82 ASP A CA 1
ATOM 633 C C . ASP A 1 82 ? -15.156 7.453 -0.092 1 95.44 82 ASP A C 1
ATOM 635 O O . ASP A 1 82 ? -14.742 6.633 0.728 1 95.44 82 ASP A O 1
ATOM 639 N N . ASN A 1 83 ? -14.609 7.66 -1.298 1 94.06 83 ASN A N 1
ATOM 640 C CA . ASN A 1 83 ? -13.32 7.074 -1.654 1 94.06 83 ASN A CA 1
ATOM 641 C C . ASN A 1 83 ? -12.164 7.898 -1.105 1 94.06 83 ASN A C 1
ATOM 643 O O . ASN A 1 83 ? -12.148 9.125 -1.226 1 94.06 83 ASN A O 1
ATOM 647 N N . ILE A 1 84 ? -11.281 7.191 -0.479 1 96.75 84 ILE A N 1
ATOM 648 C CA . ILE A 1 84 ? -10.094 7.863 0.044 1 96.75 84 ILE A CA 1
ATOM 649 C C . ILE A 1 84 ? -8.844 7.254 -0.582 1 96.75 84 ILE A C 1
ATOM 651 O O . ILE A 1 84 ? -8.641 6.039 -0.535 1 96.75 84 ILE A O 1
ATOM 655 N N . ILE A 1 85 ? -8.008 8.078 -1.192 1 97.06 85 ILE A N 1
ATOM 656 C CA . ILE A 1 85 ? -6.742 7.672 -1.794 1 97.06 85 ILE A CA 1
ATOM 657 C C . ILE A 1 85 ? -5.578 8.25 -0.992 1 97.06 85 ILE A C 1
ATOM 659 O O . ILE A 1 85 ? -5.531 9.453 -0.736 1 97.06 85 ILE A O 1
ATOM 663 N N . ILE A 1 86 ? -4.703 7.387 -0.572 1 97.62 86 ILE A N 1
ATOM 664 C CA . ILE A 1 86 ? -3.486 7.801 0.117 1 97.62 86 ILE A C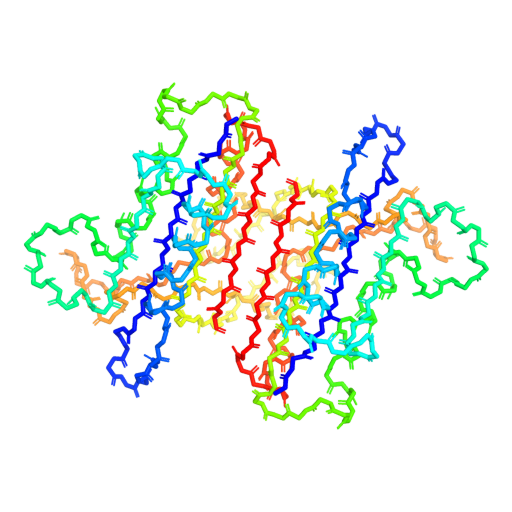A 1
ATOM 665 C C . ILE A 1 86 ? -2.264 7.375 -0.693 1 97.62 86 ILE A C 1
ATOM 6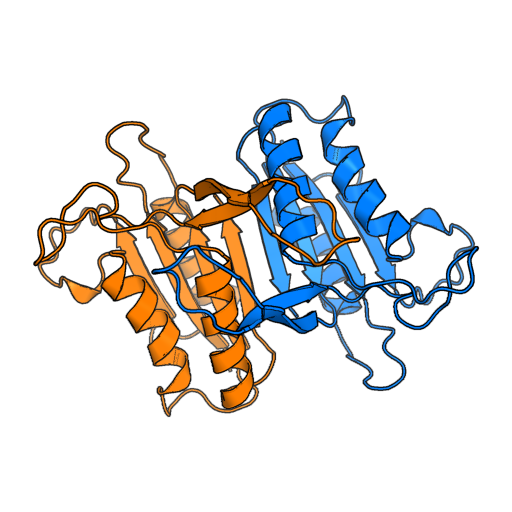67 O O . ILE A 1 86 ? -2.094 6.191 -0.995 1 97.62 86 ILE A O 1
ATOM 671 N N . TYR A 1 87 ? -1.462 8.344 -1.077 1 97 87 TYR A N 1
ATOM 672 C CA . TYR A 1 87 ? -0.271 8.117 -1.889 1 97 87 TYR A CA 1
ATOM 673 C C . TYR A 1 87 ? 0.984 8.562 -1.15 1 97 87 TYR A C 1
ATOM 675 O O . TYR A 1 87 ? 1.041 9.688 -0.632 1 97 87 TYR A O 1
ATOM 683 N N . PHE A 1 88 ? 1.952 7.668 -1.066 1 95.5 88 PHE A N 1
ATOM 684 C CA . PHE A 1 88 ? 3.258 7.98 -0.497 1 95.5 88 PHE A CA 1
ATOM 685 C C . PHE A 1 88 ? 4.371 7.633 -1.477 1 95.5 88 PHE A C 1
ATOM 687 O O . PHE A 1 88 ? 4.426 6.516 -1.995 1 95.5 88 PHE A O 1
ATOM 694 N N . SER A 1 89 ? 5.184 8.609 -1.738 1 92.88 89 SER A N 1
ATOM 695 C CA . SER A 1 89 ? 6.434 8.391 -2.465 1 92.88 89 SER A CA 1
ATOM 696 C C . SER A 1 89 ? 7.625 8.945 -1.689 1 92.88 89 SER A C 1
ATOM 698 O O . SER A 1 89 ? 7.68 10.148 -1.401 1 92.88 89 SER A O 1
ATOM 700 N N . GLY A 1 90 ? 8.484 8.18 -1.262 1 88.56 90 GLY A N 1
ATOM 701 C CA . GLY A 1 90 ? 9.641 8.547 -0.469 1 88.56 90 GLY A CA 1
ATOM 702 C C . GLY A 1 90 ? 10.492 7.355 -0.065 1 88.56 90 GLY A C 1
ATOM 703 O O . GLY A 1 90 ? 10.258 6.238 -0.529 1 88.56 90 GLY A O 1
ATOM 704 N N . TYR A 1 91 ? 11.477 7.621 0.699 1 83.38 91 TYR A N 1
ATOM 705 C CA . TYR A 1 91 ? 12.312 6.535 1.191 1 83.38 91 TYR A CA 1
ATOM 706 C C . TYR A 1 91 ? 11.578 5.711 2.24 1 83.38 91 TYR A C 1
ATOM 708 O O . TYR A 1 91 ? 10.875 6.258 3.092 1 83.38 91 TYR A O 1
ATOM 716 N N . GLY A 1 92 ? 11.641 4.484 2.047 1 83.31 92 GLY A N 1
ATOM 717 C CA . GLY A 1 92 ? 11.25 3.533 3.078 1 83.31 92 GLY A CA 1
ATOM 718 C C . GLY A 1 92 ? 12.43 2.793 3.68 1 83.31 92 GLY A C 1
ATOM 719 O O . GLY A 1 92 ? 13.539 2.82 3.131 1 83.31 92 GLY A O 1
ATOM 720 N N . THR A 1 93 ? 12.234 2.326 4.895 1 83.56 93 THR A N 1
ATOM 721 C CA . THR A 1 93 ? 13.258 1.52 5.559 1 83.56 93 THR A CA 1
ATOM 722 C C . THR A 1 93 ? 12.648 0.261 6.164 1 83.56 93 THR A C 1
ATOM 724 O O . THR A 1 93 ? 11.422 0.119 6.207 1 83.56 93 THR A O 1
ATOM 727 N N . THR A 1 94 ? 13.539 -0.67 6.352 1 83.56 94 THR A N 1
ATOM 728 C CA . THR A 1 94 ? 13.125 -1.909 7 1 83.56 94 THR A CA 1
ATOM 729 C C . THR A 1 94 ? 13.938 -2.156 8.266 1 83.56 94 THR A C 1
ATOM 731 O O . THR A 1 94 ? 15.148 -1.931 8.281 1 83.56 94 THR A O 1
ATOM 734 N N . TYR A 1 95 ? 13.211 -2.406 9.312 1 81.12 95 TYR A N 1
ATOM 735 C CA . TYR A 1 95 ? 13.891 -2.861 10.523 1 81.12 95 TYR A CA 1
ATOM 736 C C . TYR A 1 95 ? 13.258 -4.145 11.055 1 81.12 95 TYR A C 1
ATOM 738 O O . TYR A 1 95 ? 12.156 -4.52 10.641 1 81.12 95 TYR A O 1
ATOM 746 N N . TYR A 1 96 ? 14.07 -4.84 11.82 1 79.88 96 TYR A N 1
ATOM 747 C CA . TYR A 1 96 ? 13.625 -6.156 12.273 1 79.88 96 TYR A CA 1
ATOM 748 C C . TYR A 1 96 ? 13.211 -6.125 13.734 1 79.88 96 TYR A C 1
ATOM 750 O O . TYR A 1 96 ? 13.852 -5.461 14.555 1 79.88 96 TYR A O 1
ATOM 758 N N . ILE A 1 97 ? 12.023 -6.684 14.008 1 71.94 97 ILE A N 1
ATOM 759 C CA . ILE A 1 97 ? 11.586 -6.801 15.398 1 71.94 97 ILE A CA 1
ATOM 760 C C . ILE A 1 97 ? 11.492 -8.273 15.789 1 71.94 97 ILE A C 1
ATOM 762 O O . ILE A 1 97 ? 11.273 -9.133 14.93 1 71.94 97 ILE A O 1
ATOM 766 N N . HIS A 1 98 ? 11.82 -8.531 17.031 1 64.62 98 HIS A N 1
ATOM 767 C CA . HIS A 1 98 ? 11.672 -9.883 17.562 1 64.62 98 HIS A CA 1
ATOM 768 C C . HIS A 1 98 ? 10.234 -10.164 17.969 1 64.62 98 HIS A C 1
ATOM 770 O O . HIS A 1 98 ? 9.602 -9.359 18.656 1 64.62 98 HIS A O 1
ATOM 776 N N . ASP A 1 99 ? 9.492 -10.836 17.109 1 54.84 99 ASP A N 1
ATOM 777 C CA . ASP A 1 99 ? 8.117 -11.172 17.453 1 54.84 99 ASP A CA 1
ATOM 778 C C . ASP A 1 99 ? 8.047 -12.445 18.297 1 54.84 99 ASP A C 1
ATOM 780 O O . ASP A 1 99 ? 8.664 -13.453 17.938 1 54.84 99 ASP A O 1
ATOM 784 N N . TYR A 1 100 ? 7.918 -12.219 19.625 1 47.91 100 TYR A N 1
ATOM 785 C CA . TYR A 1 100 ? 7.719 -13.398 20.453 1 47.91 100 TYR A CA 1
ATOM 786 C C . TYR A 1 100 ? 6.301 -13.938 20.297 1 47.91 100 TYR A C 1
ATOM 788 O O . TYR A 1 100 ? 5.328 -13.25 20.625 1 47.91 100 TYR A O 1
ATOM 796 N N . ARG A 1 101 ? 6.102 -14.602 19.266 1 45.78 101 ARG A N 1
ATOM 797 C CA . ARG A 1 101 ? 4.832 -15.32 19.328 1 45.78 101 ARG A CA 1
ATOM 798 C C . ARG A 1 101 ? 4.914 -16.484 20.312 1 45.78 101 ARG A C 1
ATOM 800 O O . ARG A 1 101 ? 6.004 -16.984 20.594 1 45.78 101 ARG A O 1
ATOM 807 N N . GLY A 1 102 ? 3.916 -16.812 20.953 1 45.03 102 GLY A N 1
ATOM 808 C CA . GLY A 1 102 ? 3.801 -17.922 21.875 1 45.03 102 GLY A CA 1
ATOM 809 C C . GLY A 1 102 ? 4.789 -19.047 21.578 1 45.03 102 GLY A C 1
ATOM 810 O O . GLY A 1 102 ? 5.605 -18.938 20.672 1 45.03 102 GLY A O 1
ATOM 811 N N . PRO A 1 103 ? 4.75 -20.094 22.391 1 43.34 103 PRO A N 1
ATOM 812 C CA . PRO A 1 103 ? 5.668 -21.219 22.266 1 43.34 103 PRO A CA 1
ATOM 813 C C . PRO A 1 103 ? 5.848 -21.688 20.828 1 43.34 103 PRO A C 1
ATOM 815 O O . PRO A 1 103 ? 6.879 -22.266 20.484 1 43.34 103 PRO A O 1
ATOM 818 N N . HIS A 1 104 ? 4.82 -21.703 20.188 1 41.53 104 HIS A N 1
ATOM 819 C CA . HIS A 1 104 ? 4.887 -22.344 18.875 1 41.53 104 HIS A CA 1
ATOM 820 C C . HIS A 1 104 ? 5.191 -21.328 17.781 1 41.53 104 HIS A C 1
ATOM 822 O O . HIS A 1 104 ? 5.199 -21.672 16.594 1 41.53 104 HIS A O 1
ATOM 828 N N . SER A 1 105 ? 5.113 -20.094 18.141 1 43.78 105 SER A N 1
ATOM 829 C CA . SER A 1 105 ? 5.309 -19.094 17.094 1 43.78 105 SER A CA 1
ATOM 830 C C . SER A 1 105 ? 6.789 -18.891 16.781 1 43.78 105 SER A C 1
ATOM 832 O O . SER A 1 105 ? 7.621 -18.922 17.688 1 43.78 105 SER A O 1
ATOM 834 N N . LEU A 1 106 ? 7.336 -19.141 15.672 1 42 106 LEU A N 1
ATOM 835 C CA . LEU A 1 106 ? 8.719 -18.938 15.25 1 42 106 LEU A CA 1
ATOM 836 C C . LEU A 1 106 ? 9.273 -17.641 15.82 1 42 106 LEU A C 1
ATOM 838 O O . LEU A 1 106 ? 8.641 -16.594 15.703 1 42 106 LEU A O 1
ATOM 842 N N . THR A 1 107 ? 9.906 -17.672 16.922 1 49.16 107 THR A N 1
ATOM 843 C CA . THR A 1 107 ? 10.875 -16.75 17.484 1 49.16 107 THR A CA 1
ATOM 844 C C . THR A 1 107 ? 11.75 -16.141 16.406 1 49.16 107 THR A C 1
ATOM 846 O O . THR A 1 107 ? 12.586 -16.828 15.812 1 49.16 107 THR A O 1
ATOM 849 N N . GLY A 1 108 ? 11.156 -15.539 15.398 1 59.5 108 GLY A N 1
ATOM 850 C CA . GLY A 1 108 ? 12.102 -14.984 14.445 1 59.5 108 GLY A CA 1
ATOM 851 C C . GLY A 1 108 ? 11.898 -13.492 14.219 1 59.5 108 GLY A C 1
ATOM 852 O O . GLY A 1 108 ? 10.977 -12.891 14.766 1 59.5 108 GLY A O 1
ATOM 853 N N . SER A 1 109 ? 12.961 -12.844 13.844 1 68.69 109 SER A N 1
ATOM 854 C CA . SER A 1 109 ? 12.977 -11.445 13.43 1 68.69 109 SER A CA 1
ATOM 855 C C . SER A 1 109 ? 12.102 -11.219 12.203 1 68.69 109 SER A C 1
ATOM 857 O O . SER A 1 109 ? 12.141 -12 11.25 1 68.69 109 SER A O 1
ATOM 859 N N . VAL A 1 110 ? 11.047 -10.406 12.484 1 72.38 110 VAL A N 1
ATOM 860 C CA . VAL A 1 110 ? 10.18 -10.078 11.352 1 72.38 110 VAL A CA 1
ATOM 861 C C . VAL A 1 110 ? 10.5 -8.672 10.852 1 72.38 110 VAL A C 1
ATOM 863 O O . VAL A 1 110 ? 10.719 -7.754 11.648 1 72.38 110 VAL A O 1
ATOM 866 N N . PRO A 1 111 ? 10.578 -8.555 9.578 1 80.19 111 PRO A N 1
ATOM 867 C CA . PRO A 1 111 ? 10.828 -7.215 9.039 1 80.19 111 PRO A CA 1
ATOM 868 C C . PRO A 1 111 ? 9.625 -6.289 9.172 1 80.19 111 PRO A C 1
ATOM 870 O O . PRO A 1 111 ? 8.484 -6.73 9.008 1 80.19 111 PRO A O 1
ATOM 873 N N . VAL A 1 112 ? 9.914 -5.113 9.641 1 81.38 112 VAL A N 1
ATOM 874 C CA . VAL A 1 112 ? 8.922 -4.043 9.695 1 81.38 112 VAL A CA 1
ATOM 875 C C . VAL A 1 112 ? 9.336 -2.908 8.758 1 81.38 112 VAL A C 1
ATOM 877 O O . VAL A 1 112 ? 10.453 -2.393 8.859 1 81.38 112 VAL A O 1
ATOM 880 N N . LYS A 1 113 ? 8.438 -2.621 7.844 1 85.88 113 LYS A N 1
ATOM 881 C CA . LYS A 1 113 ? 8.703 -1.497 6.949 1 85.88 113 LYS A CA 1
ATOM 882 C C . LYS A 1 113 ? 8.234 -0.183 7.566 1 85.88 113 LYS A C 1
ATOM 884 O O . LYS A 1 113 ? 7.301 -0.168 8.367 1 85.88 113 LYS A O 1
ATOM 889 N N . ALA A 1 114 ? 8.945 0.825 7.234 1 89.25 114 ALA A N 1
ATOM 890 C CA . ALA A 1 114 ? 8.586 2.15 7.73 1 89.25 114 ALA A CA 1
ATOM 891 C C . ALA A 1 114 ? 8.836 3.221 6.676 1 89.25 114 ALA A C 1
ATOM 893 O O . ALA A 1 114 ? 9.75 3.092 5.855 1 89.25 114 ALA A O 1
ATOM 894 N N . LEU A 1 115 ? 7.945 4.227 6.633 1 90.62 115 LEU A N 1
ATOM 895 C CA . LEU A 1 115 ? 8.125 5.406 5.789 1 90.62 115 LEU A CA 1
ATOM 896 C C . LEU A 1 115 ? 9.031 6.426 6.469 1 90.62 115 LEU A C 1
ATOM 898 O O . LEU A 1 115 ? 8.891 6.688 7.668 1 90.62 115 LEU A O 1
ATOM 902 N N . CYS A 1 116 ? 9.922 6.996 5.742 1 89.94 116 CYS A N 1
ATOM 903 C CA . CYS A 1 116 ? 10.859 7.977 6.285 1 89.94 116 CYS A CA 1
ATOM 904 C C . CYS A 1 116 ? 10.344 9.391 6.094 1 89.94 116 CYS A C 1
ATOM 906 O O . CYS A 1 116 ? 10.312 9.906 4.973 1 89.94 116 CYS A O 1
ATOM 908 N N . PRO A 1 117 ? 9.938 10.016 7.23 1 91.5 117 PRO A N 1
ATOM 909 C CA . PRO A 1 117 ? 9.539 11.414 7.102 1 91.5 117 PRO A CA 1
ATOM 910 C C . PRO A 1 117 ? 10.727 12.352 6.859 1 91.5 117 PRO A C 1
ATOM 912 O O . PRO A 1 117 ? 11.875 11.93 6.988 1 91.5 117 PRO A O 1
ATOM 915 N N . MET A 1 118 ? 10.445 13.516 6.48 1 87.44 118 MET A N 1
ATOM 916 C CA . MET A 1 118 ? 11.484 14.461 6.102 1 87.44 118 MET A CA 1
ATOM 917 C C . MET A 1 118 ? 12.391 14.773 7.293 1 87.44 118 MET A C 1
ATOM 919 O O . MET A 1 118 ? 13.578 15.055 7.117 1 87.44 118 MET A O 1
ATOM 923 N N . ASP A 1 119 ? 11.852 14.68 8.492 1 87.12 119 ASP A N 1
ATOM 924 C CA . ASP A 1 119 ? 12.578 15.109 9.68 1 87.12 119 ASP A CA 1
ATOM 925 C C . ASP A 1 119 ? 13.18 13.914 10.422 1 87.12 119 ASP A C 1
ATOM 927 O O . ASP A 1 119 ? 13.516 14.016 11.602 1 87.12 119 ASP A O 1
ATOM 931 N N . ARG A 1 120 ? 13.359 12.742 9.75 1 84.75 120 ARG A N 1
ATOM 932 C CA . ARG A 1 120 ? 13.812 11.508 10.383 1 84.75 120 ARG A CA 1
ATOM 933 C C . ARG A 1 120 ? 15.203 11.68 10.992 1 84.75 120 ARG A C 1
ATOM 935 O O . ARG A 1 120 ? 15.586 10.914 11.883 1 84.75 120 ARG A O 1
ATOM 942 N N . HIS A 1 121 ? 16.031 12.562 10.688 1 81.88 121 HIS A N 1
ATOM 943 C CA . HIS A 1 121 ? 17.391 12.719 11.203 1 81.88 121 HIS A CA 1
ATOM 944 C C . HIS A 1 121 ? 17.469 13.891 12.188 1 81.88 121 HIS A C 1
ATOM 946 O O . HIS A 1 121 ? 18.562 14.359 12.516 1 81.88 121 HIS A O 1
ATOM 952 N N . THR A 1 122 ? 16.406 14.352 12.602 1 86.38 122 THR A N 1
ATOM 953 C CA . THR A 1 122 ? 16.375 15.461 13.555 1 86.38 122 THR A CA 1
ATOM 954 C C . THR A 1 122 ? 15.898 14.984 14.922 1 86.38 122 THR A C 1
ATOM 956 O O . THR A 1 122 ? 15.531 13.82 15.086 1 86.38 122 THR A O 1
ATOM 959 N N . LEU A 1 123 ? 16.094 15.828 15.906 1 86.12 123 LEU A N 1
ATOM 960 C CA . LEU A 1 123 ? 15.703 15.531 17.281 1 86.12 123 LEU A CA 1
ATOM 961 C C . LEU A 1 123 ? 14.391 16.219 17.641 1 86.12 123 LEU A C 1
ATOM 963 O O . LEU A 1 123 ? 14.094 17.297 17.125 1 86.12 123 LEU A O 1
ATOM 967 N N . ASP A 1 124 ? 13.648 15.469 18.438 1 83.94 124 ASP A N 1
ATOM 968 C CA . ASP A 1 124 ? 12.43 16.094 18.938 1 83.94 124 ASP A CA 1
ATOM 969 C C . ASP A 1 124 ? 12.711 17 20.141 1 83.94 124 ASP A C 1
ATOM 971 O O . ASP A 1 124 ? 13.875 17.312 20.422 1 83.94 124 ASP A O 1
ATOM 975 N N . LEU A 1 125 ? 11.602 17.516 20.734 1 84.5 125 LEU A N 1
ATOM 976 C CA . LEU A 1 125 ? 11.727 18.484 21.828 1 84.5 125 LEU A CA 1
ATOM 977 C C . LEU A 1 125 ? 12.43 17.844 23.016 1 84.5 125 LEU A C 1
ATOM 979 O O . LEU A 1 125 ? 12.984 18.562 23.859 1 84.5 125 LEU A O 1
ATOM 983 N N . ASN A 1 126 ? 12.539 16.516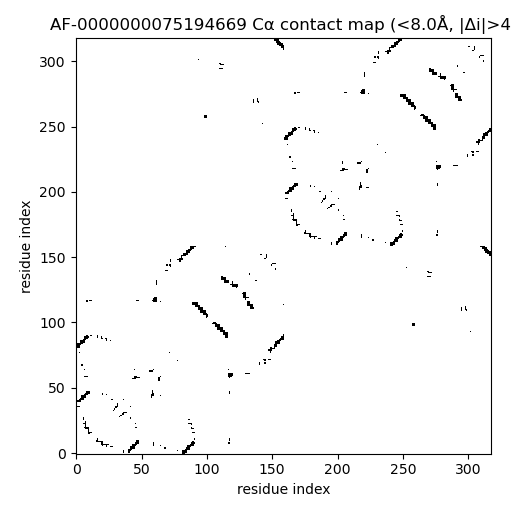 23.156 1 88 126 ASN A N 1
ATOM 984 C CA . ASN A 1 126 ? 13.18 15.781 24.234 1 88 126 ASN A CA 1
ATOM 985 C C . ASN A 1 126 ? 14.578 15.312 23.844 1 88 126 ASN A C 1
ATOM 987 O O . ASN A 1 126 ? 15.164 14.469 24.531 1 88 126 ASN A O 1
ATOM 991 N N . SER A 1 127 ? 15.062 15.703 22.703 1 89.12 127 SER A N 1
ATOM 992 C CA . SER A 1 127 ? 16.391 15.359 22.188 1 89.12 127 SER A CA 1
ATOM 993 C C . SER A 1 127 ? 16.453 13.906 21.734 1 89.12 127 SER A C 1
ATOM 995 O O . SER A 1 127 ? 17.516 13.289 21.766 1 89.12 127 SER A O 1
ATOM 997 N N . ASP A 1 128 ? 15.336 13.398 21.516 1 88.38 128 ASP A N 1
ATOM 998 C CA . ASP A 1 128 ? 15.281 12.07 20.906 1 88.38 128 ASP A CA 1
ATOM 999 C C . ASP A 1 128 ? 15.141 12.156 19.391 1 88.38 128 ASP A C 1
ATOM 1001 O O . ASP A 1 128 ? 14.516 13.078 18.875 1 88.38 128 ASP A O 1
ATOM 1005 N N . ARG A 1 129 ? 15.719 11.172 18.75 1 88.38 129 ARG A N 1
ATOM 1006 C CA . ARG A 1 129 ? 15.594 11.109 17.297 1 88.38 129 ARG A CA 1
ATOM 1007 C C . ARG A 1 129 ? 14.141 10.883 16.875 1 88.38 129 ARG A C 1
ATOM 1009 O O . ARG A 1 129 ? 13.438 10.078 17.5 1 88.38 129 ARG A O 1
ATOM 1016 N N . ILE A 1 130 ? 13.664 11.609 15.922 1 88.25 130 ILE A N 1
ATOM 1017 C CA . ILE A 1 130 ? 12.32 11.414 15.398 1 88.25 130 ILE A CA 1
ATOM 1018 C C . ILE A 1 130 ? 12.242 10.086 14.641 1 88.25 130 ILE A C 1
ATOM 1020 O O . ILE A 1 130 ? 12.977 9.883 13.672 1 88.25 130 ILE A O 1
ATOM 1024 N N . PRO A 1 131 ? 11.398 9.203 15.062 1 88.94 131 PRO A N 1
ATOM 1025 C CA . PRO A 1 131 ? 11.336 7.887 14.422 1 88.94 131 PRO A CA 1
ATOM 1026 C C . PRO A 1 131 ? 10.625 7.918 13.078 1 88.94 131 PRO A C 1
ATOM 1028 O O . PRO A 1 131 ? 9.852 8.836 12.805 1 88.94 131 PRO A O 1
ATOM 1031 N N . ASN A 1 132 ? 10.914 6.93 12.219 1 91.38 132 ASN A N 1
ATOM 1032 C CA . ASN A 1 132 ? 10.148 6.684 11.008 1 91.38 132 ASN A CA 1
ATOM 1033 C C . ASN A 1 132 ? 8.703 6.285 11.32 1 91.38 132 ASN A C 1
ATOM 1035 O O . ASN A 1 132 ? 8.352 6.109 12.484 1 91.38 132 ASN A O 1
ATOM 1039 N N . ILE A 1 133 ? 7.867 6.234 10.375 1 92.31 133 ILE A N 1
ATOM 1040 C CA . ILE A 1 133 ? 6.484 5.805 10.547 1 92.31 133 ILE A CA 1
ATOM 1041 C C . ILE A 1 133 ? 6.332 4.363 10.07 1 92.31 133 ILE A C 1
ATOM 1043 O O . ILE A 1 133 ? 6.383 4.09 8.867 1 92.31 133 ILE A O 1
ATOM 1047 N N . SER A 1 134 ? 6.094 3.492 10.984 1 88.88 134 SER A N 1
ATOM 1048 C CA . SER A 1 134 ? 6.059 2.066 10.672 1 88.88 134 SER A CA 1
ATOM 1049 C C . SER A 1 134 ? 4.77 1.691 9.945 1 88.88 134 SER A C 1
ATOM 1051 O O . SER A 1 134 ? 3.768 2.398 10.047 1 88.88 134 SER A O 1
ATOM 1053 N N . ASP A 1 135 ? 4.836 0.622 9.234 1 86.94 135 ASP A N 1
ATOM 1054 C CA . ASP A 1 135 ? 3.629 0.107 8.594 1 86.94 135 ASP A CA 1
ATOM 1055 C C . ASP A 1 135 ? 2.561 -0.236 9.625 1 86.94 135 ASP A C 1
ATOM 1057 O O . ASP A 1 135 ? 1.363 -0.156 9.344 1 86.94 135 ASP A O 1
ATOM 1061 N N . ARG A 1 136 ? 3.004 -0.561 10.805 1 83.25 136 ARG A N 1
ATOM 1062 C CA . ARG A 1 136 ? 2.053 -0.845 11.875 1 83.25 136 ARG A CA 1
ATOM 1063 C C . ARG A 1 136 ? 1.282 0.411 12.273 1 83.25 136 ARG A C 1
ATOM 1065 O O . ARG A 1 136 ? 0.07 0.358 12.492 1 83.25 136 ARG A O 1
ATOM 1072 N N . GLU A 1 137 ? 2.008 1.493 12.383 1 88 137 GLU A N 1
ATOM 1073 C CA . GLU A 1 137 ? 1.358 2.77 12.672 1 88 137 GLU A CA 1
ATOM 1074 C C . GLU A 1 137 ? 0.399 3.166 11.555 1 88 137 GLU A C 1
ATOM 1076 O O . GLU A 1 137 ? -0.724 3.6 11.82 1 88 137 GLU A O 1
ATOM 1081 N N . ILE A 1 138 ? 0.806 2.988 10.336 1 91.38 138 ILE A N 1
ATOM 1082 C CA . ILE A 1 138 ? -0.022 3.316 9.18 1 91.38 138 ILE A CA 1
ATOM 1083 C C . ILE A 1 138 ? -1.288 2.463 9.195 1 91.38 138 ILE A C 1
ATOM 1085 O O . ILE A 1 138 ? -2.395 2.98 9.023 1 91.38 138 ILE A O 1
ATOM 1089 N N . ASN A 1 139 ? -1.096 1.235 9.461 1 88 139 ASN A N 1
ATOM 1090 C CA . ASN A 1 139 ? -2.232 0.321 9.477 1 88 139 ASN A CA 1
ATOM 1091 C C . ASN A 1 139 ? -3.227 0.683 10.578 1 88 139 ASN A C 1
ATOM 1093 O O . ASN A 1 139 ? -4.438 0.551 10.398 1 88 139 ASN A O 1
ATOM 1097 N N . THR A 1 140 ? -2.736 1.083 11.703 1 88.75 140 THR A N 1
ATOM 1098 C CA . THR A 1 140 ? -3.607 1.524 12.789 1 88.75 140 THR A CA 1
ATOM 1099 C C . THR A 1 140 ? -4.449 2.721 12.352 1 88.75 140 THR A C 1
ATOM 1101 O O . THR A 1 140 ? -5.664 2.746 12.57 1 88.75 140 THR A O 1
ATOM 1104 N N . MET A 1 141 ? -3.852 3.627 11.703 1 92.75 141 MET A N 1
ATOM 1105 C CA . MET A 1 141 ? -4.574 4.809 11.234 1 92.75 141 MET A CA 1
ATOM 1106 C C . MET A 1 141 ? -5.594 4.434 10.164 1 92.75 141 MET A C 1
ATOM 1108 O O . MET A 1 141 ? -6.723 4.926 10.172 1 92.75 141 MET A O 1
ATOM 1112 N N . LEU A 1 142 ? -5.188 3.568 9.273 1 92.31 142 LEU A N 1
ATOM 1113 C CA . LEU A 1 142 ? -6.094 3.139 8.211 1 92.31 142 LEU A CA 1
ATOM 1114 C C . LEU A 1 142 ? -7.312 2.428 8.797 1 92.31 142 LEU A C 1
ATOM 1116 O O . LEU A 1 142 ? -8.43 2.588 8.289 1 92.31 142 LEU A O 1
ATOM 1120 N N . THR A 1 143 ? -7.074 1.666 9.828 1 89.56 143 THR A N 1
ATOM 1121 C CA . THR A 1 143 ? -8.172 0.97 10.492 1 89.56 143 THR A CA 1
ATOM 1122 C C . THR A 1 143 ? -9.156 1.966 11.094 1 89.56 143 THR A C 1
ATOM 1124 O O . THR A 1 143 ? -10.367 1.788 10.984 1 89.56 143 THR A O 1
ATOM 1127 N N . GLU A 1 144 ? -8.633 2.961 11.695 1 92.25 144 GLU A N 1
ATOM 1128 C CA . GLU A 1 144 ? -9.492 3.986 12.281 1 92.25 144 GLU A CA 1
ATOM 1129 C C . GLU A 1 144 ? -10.289 4.723 11.211 1 92.25 144 GLU A C 1
ATOM 1131 O O . GLU A 1 144 ? -11.484 4.965 11.375 1 92.25 144 GLU A O 1
ATOM 1136 N N . ILE A 1 145 ? -9.656 5.066 10.141 1 94.25 145 ILE A N 1
ATOM 1137 C CA . ILE A 1 145 ? -10.328 5.746 9.039 1 94.25 145 ILE A CA 1
ATOM 1138 C C . ILE A 1 145 ? -11.453 4.867 8.5 1 94.25 145 ILE A C 1
ATOM 1140 O O . ILE A 1 145 ? -12.578 5.34 8.289 1 94.25 145 ILE A O 1
ATOM 1144 N N . SER A 1 146 ? -11.125 3.602 8.289 1 91.12 146 SER A N 1
ATOM 1145 C CA . SER A 1 146 ? -12.109 2.678 7.734 1 91.12 146 SER A CA 1
ATOM 1146 C C . SER A 1 146 ? -13.312 2.529 8.664 1 91.12 146 SER A C 1
ATOM 1148 O O . SER A 1 146 ? -14.445 2.367 8.203 1 91.12 146 SER A O 1
ATOM 1150 N N . ARG A 1 147 ? -13.047 2.58 9.93 1 90.56 147 ARG A N 1
ATOM 1151 C CA . ARG A 1 147 ? -14.117 2.457 10.914 1 90.56 147 ARG A CA 1
ATOM 1152 C C . ARG A 1 147 ? -15.086 3.625 10.82 1 90.56 147 ARG A C 1
ATOM 1154 O O . ARG A 1 147 ? -16.297 3.438 10.922 1 90.56 147 ARG A O 1
ATOM 1161 N N . VAL A 1 148 ? -14.57 4.77 10.539 1 94.62 148 VAL A N 1
ATOM 1162 C CA . VAL A 1 148 ? -15.375 5.984 10.617 1 94.62 148 VAL A CA 1
ATOM 1163 C C . VAL A 1 148 ? -15.898 6.34 9.227 1 94.62 148 VAL A C 1
ATOM 1165 O O . VAL A 1 148 ? -17.016 6.84 9.094 1 94.62 148 VAL A O 1
ATOM 1168 N N . LYS A 1 149 ? -15.102 6.02 8.148 1 95.19 149 LYS A N 1
ATOM 1169 C CA . LYS A 1 149 ? -15.438 6.547 6.828 1 95.19 149 LYS A CA 1
ATOM 1170 C C . LYS A 1 149 ? -15.773 5.418 5.855 1 95.19 149 LYS A C 1
ATOM 1172 O O . LYS A 1 149 ? -16.219 5.672 4.73 1 95.19 149 LYS A O 1
ATOM 1177 N N . GLY A 1 150 ? -15.594 4.199 6.25 1 89.25 150 GLY A N 1
ATOM 1178 C CA . GLY A 1 150 ?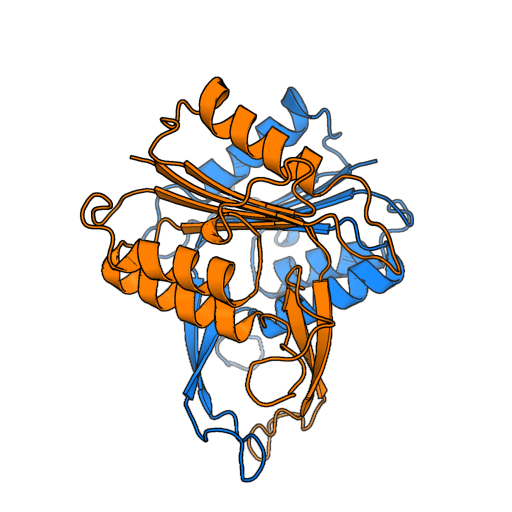 -15.852 3.076 5.359 1 89.25 150 GLY A CA 1
ATOM 1179 C C . GLY A 1 150 ? -14.586 2.447 4.812 1 89.25 150 GLY A C 1
ATOM 1180 O O . GLY A 1 150 ? -13.484 2.906 5.105 1 89.25 150 GLY A O 1
ATOM 1181 N N . HIS A 1 151 ? -14.703 1.421 3.93 1 83.38 151 HIS A N 1
ATOM 1182 C CA . HIS A 1 151 ? -13.586 0.561 3.553 1 83.38 151 HIS A CA 1
ATOM 1183 C C . HIS A 1 151 ? -13.094 0.885 2.148 1 83.38 151 HIS A C 1
ATOM 1185 O O . HIS A 1 151 ? -12.32 0.118 1.563 1 83.38 151 HIS A O 1
ATOM 1191 N N . ARG A 1 152 ? -13.523 2.023 1.641 1 88.31 152 ARG A N 1
ATOM 1192 C CA . ARG A 1 152 ? -13.078 2.404 0.303 1 88.31 152 ARG A CA 1
ATOM 1193 C C . ARG A 1 152 ? -11.797 3.23 0.364 1 88.31 152 ARG A C 1
ATOM 1195 O O . ARG A 1 152 ? -11.789 4.402 -0.023 1 88.31 152 ARG A O 1
ATOM 1202 N N . ILE A 1 153 ? -10.758 2.604 0.894 1 92.94 153 ILE A N 1
ATOM 1203 C CA . ILE A 1 153 ? -9.453 3.246 1.03 1 92.94 153 ILE A CA 1
ATOM 1204 C C . ILE A 1 153 ? -8.445 2.57 0.103 1 92.94 153 ILE A C 1
ATOM 1206 O O . ILE A 1 153 ? -8.289 1.347 0.13 1 92.94 153 ILE A O 1
ATOM 1210 N N . THR A 1 154 ? -7.848 3.346 -0.767 1 94 154 THR A N 1
ATOM 1211 C CA . THR A 1 154 ? -6.766 2.883 -1.625 1 94 154 THR A CA 1
ATOM 1212 C C . THR A 1 154 ? -5.426 3.445 -1.155 1 94 154 THR A C 1
ATOM 1214 O O . THR A 1 154 ? -5.25 4.664 -1.079 1 94 154 THR A O 1
ATOM 1217 N N . LEU A 1 155 ? -4.527 2.572 -0.791 1 95.12 155 LEU A N 1
ATOM 1218 C CA . LEU A 1 155 ? -3.184 2.957 -0.378 1 95.12 155 LEU A CA 1
ATOM 1219 C C . LEU A 1 155 ? -2.17 2.658 -1.479 1 95.12 155 LEU A C 1
ATOM 1221 O O . LEU A 1 155 ? -2.123 1.541 -1.997 1 95.12 155 LEU A O 1
ATOM 1225 N N . ILE A 1 156 ? -1.417 3.643 -1.895 1 95.62 156 ILE A N 1
ATOM 1226 C CA . ILE A 1 156 ? -0.364 3.51 -2.896 1 95.62 156 ILE A CA 1
ATOM 1227 C C . ILE A 1 156 ? 0.984 3.877 -2.279 1 95.62 156 ILE A C 1
ATOM 1229 O O . ILE A 1 156 ? 1.169 4.996 -1.799 1 95.62 156 ILE A O 1
ATOM 1233 N N . GLN A 1 157 ? 1.896 2.953 -2.281 1 92.94 157 GLN A N 1
ATOM 1234 C CA . GLN A 1 157 ? 3.219 3.174 -1.706 1 92.94 157 GLN A CA 1
ATOM 1235 C C . GLN A 1 157 ? 4.312 2.945 -2.744 1 92.94 157 GLN A C 1
ATOM 1237 O O . GLN A 1 157 ? 4.383 1.878 -3.355 1 92.94 157 GLN A O 1
ATOM 1242 N N . ASP A 1 158 ? 5.109 3.934 -2.967 1 87.5 158 ASP A N 1
ATOM 1243 C CA . ASP A 1 158 ? 6.25 3.895 -3.877 1 87.5 158 ASP A CA 1
ATOM 1244 C C . ASP A 1 158 ? 7.551 4.211 -3.139 1 87.5 158 ASP A C 1
ATOM 1246 O O . ASP A 1 158 ? 7.926 5.375 -3.004 1 87.5 15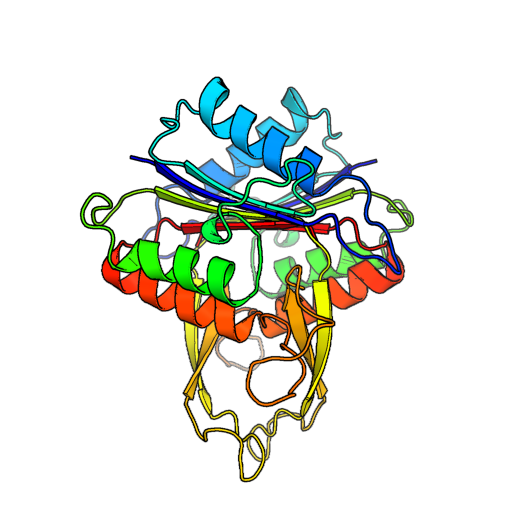8 ASP A O 1
ATOM 1250 N N . CYS A 1 159 ? 8.172 3.164 -2.486 1 76.19 159 CYS A N 1
ATOM 1251 C CA . CYS A 1 159 ? 9.312 3.414 -1.611 1 76.19 159 CYS A CA 1
ATOM 1252 C C . CYS A 1 159 ? 10.594 2.875 -2.223 1 76.19 159 CYS A C 1
ATOM 1254 O O . CYS A 1 159 ? 10.57 1.906 -2.984 1 76.19 159 CYS A O 1
ATOM 1256 N N . ARG B 1 1 ? 12.266 -0.758 -17.531 1 92.88 1 ARG B N 1
ATOM 1257 C CA . ARG B 1 1 ? 11.133 -1.601 -17.922 1 92.88 1 ARG B CA 1
ATOM 1258 C C . ARG B 1 1 ? 10.203 -1.84 -16.734 1 92.88 1 ARG B C 1
ATOM 1260 O O . ARG B 1 1 ? 10.617 -1.713 -15.578 1 92.88 1 ARG B O 1
ATOM 1267 N N . THR B 1 2 ? 8.836 -2.125 -17.047 1 95.69 2 THR B N 1
ATOM 1268 C CA . THR B 1 2 ? 7.836 -2.275 -16 1 95.69 2 THR B CA 1
ATOM 1269 C C . THR B 1 2 ? 7.238 -3.68 -16.016 1 95.69 2 THR B C 1
ATOM 1271 O O . THR B 1 2 ? 6.945 -4.219 -17.094 1 95.69 2 THR B O 1
ATOM 1274 N N . TRP B 1 3 ? 7.16 -4.258 -14.844 1 97.56 3 TRP B N 1
ATOM 1275 C CA . TRP B 1 3 ? 6.488 -5.523 -14.578 1 97.56 3 TRP B CA 1
ATOM 1276 C C . TRP B 1 3 ? 5.355 -5.344 -13.578 1 97.56 3 TRP B C 1
ATOM 1278 O O . TRP B 1 3 ? 5.402 -4.445 -12.734 1 97.56 3 TRP B O 1
ATOM 1288 N N . ALA B 1 4 ? 4.336 -6.25 -13.719 1 98 4 ALA B N 1
ATOM 1289 C CA . ALA B 1 4 ? 3.211 -6.035 -12.812 1 98 4 ALA B CA 1
ATOM 1290 C C . ALA B 1 4 ? 2.564 -7.359 -12.414 1 98 4 ALA B C 1
ATOM 1292 O O . ALA B 1 4 ? 2.537 -8.305 -13.203 1 98 4 ALA B O 1
ATOM 1293 N N . VAL B 1 5 ? 2.141 -7.406 -11.188 1 97.81 5 VAL B N 1
ATOM 1294 C CA . VAL B 1 5 ? 1.243 -8.438 -10.664 1 97.81 5 VAL B CA 1
ATOM 1295 C C . VAL B 1 5 ? -0.076 -7.801 -10.234 1 97.81 5 VAL B C 1
ATOM 1297 O O . VAL B 1 5 ? -0.087 -6.859 -9.438 1 97.81 5 VAL B O 1
ATOM 1300 N N . ILE B 1 6 ? -1.164 -8.289 -10.781 1 97 6 ILE B N 1
ATOM 1301 C CA . ILE B 1 6 ? -2.486 -7.75 -10.492 1 97 6 ILE B CA 1
ATOM 1302 C C . ILE B 1 6 ? -3.371 -8.836 -9.883 1 97 6 ILE B C 1
ATOM 1304 O O . ILE B 1 6 ? -3.596 -9.883 -10.5 1 97 6 ILE B O 1
ATOM 1308 N N . ILE B 1 7 ? -3.822 -8.547 -8.664 1 95.25 7 ILE B N 1
ATOM 1309 C CA . ILE B 1 7 ? -4.664 -9.492 -7.949 1 95.25 7 ILE B CA 1
ATOM 1310 C C . ILE B 1 7 ? -6.035 -8.875 -7.691 1 95.25 7 ILE B C 1
ATOM 1312 O O . ILE B 1 7 ? -6.137 -7.773 -7.152 1 95.25 7 ILE B O 1
ATOM 1316 N N . GLY B 1 8 ? -7.129 -9.508 -8.109 1 93.31 8 GLY B N 1
ATOM 1317 C CA . GLY B 1 8 ? -8.5 -9.086 -7.879 1 93.31 8 GLY B CA 1
ATOM 1318 C C . GLY B 1 8 ? -9.398 -10.219 -7.414 1 93.31 8 GLY B C 1
ATOM 1319 O O . GLY B 1 8 ? -9.531 -11.234 -8.094 1 93.31 8 GLY B O 1
ATOM 1320 N N . ILE B 1 9 ? -10.031 -10.062 -6.262 1 89.38 9 ILE B N 1
ATOM 1321 C CA . ILE B 1 9 ? -10.836 -11.133 -5.676 1 89.38 9 ILE B CA 1
ATOM 1322 C C . ILE B 1 9 ? -12.234 -10.609 -5.355 1 89.38 9 ILE B C 1
ATOM 1324 O O . ILE B 1 9 ? -12.391 -9.672 -4.57 1 89.38 9 ILE B O 1
ATOM 1328 N N . ASN B 1 10 ? -13.352 -11.148 -5.969 1 82.19 10 ASN B N 1
ATOM 1329 C CA . ASN B 1 10 ? -14.75 -10.883 -5.633 1 82.19 10 ASN B CA 1
ATOM 1330 C C . ASN B 1 10 ? -15.328 -11.969 -4.73 1 82.19 10 ASN B C 1
ATOM 1332 O O . ASN B 1 10 ? -16.438 -11.82 -4.207 1 82.19 10 ASN B O 1
ATOM 1336 N N . ALA B 1 11 ? -14.766 -13.07 -4.566 1 63.38 11 ALA B N 1
ATOM 1337 C CA . ALA B 1 11 ? -15.359 -14.328 -4.113 1 63.38 11 ALA B CA 1
ATOM 1338 C C . ALA B 1 11 ? -15.43 -14.383 -2.59 1 63.38 11 ALA B C 1
ATOM 1340 O O . ALA B 1 11 ? -14.688 -15.125 -1.954 1 63.38 11 ALA B O 1
ATOM 1341 N N . TYR B 1 12 ? -16.312 -13.445 -2.174 1 64.12 12 TYR B N 1
ATOM 1342 C CA . TYR B 1 12 ? -16.562 -13.57 -0.745 1 64.12 12 TYR B CA 1
ATOM 1343 C C . TYR B 1 12 ? -18.031 -13.891 -0.483 1 64.12 12 TYR B C 1
ATOM 1345 O O . TYR B 1 12 ? -18.891 -13.016 -0.572 1 64.12 12 TYR B O 1
ATOM 1353 N N . PRO B 1 13 ? -18.266 -15.156 -0.476 1 56.66 13 PRO B N 1
ATOM 1354 C CA . PRO B 1 13 ? -19.672 -15.57 -0.375 1 56.66 13 PRO B CA 1
ATOM 1355 C C . PRO B 1 13 ? -20.453 -14.734 0.625 1 56.66 13 PRO B C 1
ATOM 1357 O O . PRO B 1 13 ? -21.625 -14.414 0.38 1 56.66 13 PRO B O 1
ATOM 1360 N N . GLU B 1 14 ? -20.016 -14.422 1.783 1 53.88 14 GLU B N 1
ATOM 1361 C CA . GLU B 1 14 ? -20.797 -13.781 2.832 1 53.88 14 GLU B CA 1
ATOM 1362 C C . GLU B 1 14 ? -20.938 -12.281 2.586 1 53.88 14 GLU B C 1
ATOM 1364 O O . GLU B 1 14 ? -21.891 -11.648 3.047 1 53.88 14 GLU B O 1
ATOM 1369 N N . ARG B 1 15 ? -19.969 -11.758 1.916 1 56.16 15 ARG B N 1
ATOM 1370 C CA . ARG B 1 15 ? -20.016 -10.32 1.648 1 56.16 15 ARG B CA 1
ATOM 1371 C C . ARG B 1 15 ? -19.516 -10.016 0.238 1 56.16 15 ARG B C 1
ATOM 1373 O O . ARG B 1 15 ? -18.359 -9.625 0.05 1 56.16 15 ARG B O 1
ATOM 1380 N N . PRO B 1 16 ? -20.438 -10.32 -0.611 1 53.41 16 PRO B N 1
ATOM 1381 C CA . PRO B 1 16 ? -19.984 -10.203 -1.995 1 53.41 16 PRO B CA 1
ATOM 1382 C C . PRO B 1 16 ? -19.469 -8.805 -2.328 1 53.41 16 PRO B C 1
ATOM 1384 O O . PRO B 1 16 ? -20.094 -7.809 -1.955 1 53.41 16 PRO B O 1
ATOM 1387 N N . LEU B 1 17 ? -18.188 -8.648 -2.289 1 60 17 LEU B N 1
ATOM 1388 C CA . LEU B 1 17 ? -17.672 -7.422 -2.881 1 60 17 LEU B CA 1
ATOM 1389 C C . LEU B 1 17 ? -17.828 -7.434 -4.398 1 60 17 LEU B C 1
ATOM 1391 O O . LEU B 1 17 ? -17.625 -8.461 -5.043 1 60 17 LEU B O 1
ATOM 1395 N N . ARG B 1 18 ? -18.688 -6.418 -4.871 1 62.34 18 ARG B N 1
ATOM 1396 C CA . ARG B 1 18 ? -18.859 -6.34 -6.32 1 62.34 18 ARG B CA 1
ATOM 1397 C C . ARG B 1 18 ? -17.922 -5.293 -6.922 1 62.34 18 ARG B C 1
ATOM 1399 O O . ARG B 1 18 ? -17.75 -4.211 -6.359 1 62.34 18 ARG B O 1
ATOM 1406 N N . GLY B 1 19 ? -16.625 -5.84 -7.484 1 83.62 19 GLY B N 1
ATOM 1407 C CA . GLY B 1 19 ? -15.938 -4.844 -8.289 1 83.62 19 GLY B CA 1
ATOM 1408 C C . GLY B 1 19 ? -14.43 -4.977 -8.234 1 83.62 19 GLY B C 1
ATOM 1409 O O . GLY B 1 19 ? -13.719 -4.348 -9.016 1 83.62 19 GLY B O 1
ATOM 1410 N N . CYS B 1 20 ? -13.992 -5.855 -7.273 1 87.94 20 CYS B N 1
ATOM 1411 C CA . CYS B 1 20 ? -12.547 -5.969 -7.148 1 87.94 20 CYS B CA 1
ATOM 1412 C C . CYS B 1 20 ? -11.93 -6.512 -8.43 1 87.94 20 CYS B C 1
ATOM 1414 O O . CYS B 1 20 ? -10.883 -6.031 -8.875 1 87.94 20 CYS B O 1
ATOM 1416 N N . VAL B 1 21 ? -12.633 -7.504 -9.008 1 88.94 21 VAL B N 1
ATOM 1417 C CA . VAL B 1 21 ? -12.133 -8.055 -10.266 1 88.94 21 VAL B CA 1
ATOM 1418 C C . VAL B 1 21 ? -12.211 -6.996 -11.359 1 88.94 21 VAL B C 1
ATOM 1420 O O . VAL B 1 21 ? -11.273 -6.836 -12.148 1 88.94 21 VAL B O 1
ATOM 1423 N N . ALA B 1 22 ? -13.266 -6.281 -11.367 1 88 22 ALA B N 1
ATOM 1424 C CA . ALA B 1 22 ? -13.414 -5.199 -12.336 1 88 22 ALA B CA 1
ATOM 1425 C C . ALA B 1 22 ? -12.32 -4.148 -12.156 1 88 22 ALA B C 1
ATOM 1427 O O . ALA B 1 22 ? -11.75 -3.672 -13.141 1 88 22 ALA B O 1
ATOM 1428 N N . ASP B 1 23 ? -12.023 -3.807 -10.938 1 88.94 23 ASP B N 1
ATOM 1429 C CA . ASP B 1 23 ? -10.961 -2.844 -10.648 1 88.94 23 ASP B CA 1
ATOM 1430 C C . ASP B 1 23 ? -9.609 -3.355 -11.117 1 88.94 23 ASP B C 1
ATOM 1432 O O . ASP B 1 23 ? -8.805 -2.594 -11.672 1 88.94 23 ASP B O 1
ATOM 1436 N N . ALA B 1 24 ? -9.367 -4.613 -10.891 1 92.88 24 ALA B N 1
ATOM 1437 C CA . ALA B 1 24 ? -8.117 -5.234 -11.312 1 92.88 24 ALA B CA 1
ATOM 1438 C C . ALA B 1 24 ? -7.977 -5.207 -12.836 1 92.88 24 ALA B C 1
ATOM 1440 O O . ALA B 1 24 ? -6.898 -4.922 -13.359 1 92.88 24 ALA B O 1
ATOM 1441 N N . LEU B 1 25 ? -9.047 -5.465 -13.469 1 91.94 25 LEU B N 1
ATOM 1442 C CA . LEU B 1 25 ? -9.039 -5.457 -14.93 1 91.94 25 LEU B CA 1
ATOM 1443 C C . LEU B 1 25 ? -8.82 -4.043 -15.461 1 91.94 25 LEU B C 1
ATOM 1445 O O . LEU B 1 25 ? -8.117 -3.855 -16.453 1 91.94 25 LEU B O 1
ATOM 1449 N N . LEU B 1 26 ? -9.43 -3.115 -14.812 1 90.5 26 LEU B N 1
ATOM 1450 C CA . LEU B 1 26 ? -9.203 -1.721 -15.18 1 90.5 26 LEU B CA 1
ATOM 1451 C C . LEU B 1 26 ? -7.734 -1.345 -14.992 1 90.5 26 LEU B C 1
ATOM 1453 O O . LEU B 1 26 ? -7.164 -0.625 -15.812 1 90.5 26 LEU B O 1
ATOM 1457 N N . MET B 1 27 ? -7.172 -1.811 -13.938 1 93.38 27 MET B N 1
ATOM 1458 C CA . MET B 1 27 ? -5.746 -1.583 -13.703 1 93.38 27 MET B CA 1
ATOM 1459 C C . MET B 1 27 ? -4.906 -2.221 -14.805 1 93.38 27 MET B C 1
ATOM 1461 O O . MET B 1 27 ? -3.969 -1.602 -15.312 1 93.38 27 MET B O 1
ATOM 1465 N N . ASN B 1 28 ? -5.254 -3.428 -15.156 1 95.06 28 ASN B N 1
ATOM 1466 C CA . ASN B 1 28 ? -4.559 -4.09 -16.266 1 95.06 28 ASN B CA 1
ATOM 1467 C C . ASN B 1 28 ? -4.641 -3.271 -17.547 1 95.06 28 ASN B C 1
ATOM 1469 O O . ASN B 1 28 ? -3.633 -3.078 -18.234 1 95.06 28 ASN B O 1
ATOM 1473 N N . GLU B 1 29 ? -5.805 -2.766 -17.844 1 94.25 29 GLU B N 1
ATOM 1474 C CA . GLU B 1 29 ? -6.016 -1.95 -19.047 1 94.25 29 GLU B CA 1
ATOM 1475 C C . GLU B 1 29 ? -5.199 -0.661 -18.984 1 94.25 29 GLU B C 1
ATOM 1477 O O . GLU B 1 29 ? -4.594 -0.255 -19.969 1 94.25 29 GLU B O 1
ATOM 1482 N N . PHE B 1 30 ? -5.234 -0.098 -17.891 1 91.75 30 PHE B N 1
ATOM 1483 C CA . PHE B 1 30 ? -4.473 1.129 -17.688 1 91.75 30 PHE B CA 1
ATOM 1484 C C . PHE B 1 30 ? -2.988 0.894 -17.938 1 91.75 30 PHE B C 1
ATOM 1486 O O . PHE B 1 30 ? -2.346 1.662 -18.656 1 91.75 30 PHE B O 1
ATOM 1493 N N . LEU B 1 31 ? -2.438 -0.142 -17.422 1 94.69 31 LEU B N 1
ATOM 1494 C CA . LEU B 1 31 ? -1.021 -0.453 -17.578 1 94.69 31 LEU B CA 1
ATOM 1495 C C . LEU B 1 31 ? -0.682 -0.741 -19.031 1 94.69 31 LEU B C 1
ATOM 1497 O O . LEU B 1 31 ? 0.349 -0.288 -19.531 1 94.69 31 LEU B O 1
ATOM 1501 N N . THR B 1 32 ? -1.572 -1.422 -19.703 1 96.19 32 THR B N 1
ATOM 1502 C CA . THR B 1 32 ? -1.287 -1.843 -21.062 1 96.19 32 THR B CA 1
ATOM 1503 C C . THR B 1 32 ? -1.53 -0.699 -22.047 1 96.19 32 THR B C 1
ATOM 1505 O O . THR B 1 32 ? -0.672 -0.394 -22.875 1 96.19 32 THR B O 1
ATOM 1508 N N . LYS B 1 33 ? -2.584 0.05 -21.891 1 94.38 33 LYS B N 1
ATOM 1509 C CA . LYS B 1 33 ? -3.01 1.026 -22.891 1 94.38 33 LYS B CA 1
ATOM 1510 C C . LYS B 1 33 ? -2.402 2.398 -22.609 1 94.38 33 LYS B C 1
ATOM 1512 O O . LYS B 1 33 ? -2.012 3.109 -23.531 1 94.38 33 LYS B O 1
ATOM 1517 N N . GLU B 1 34 ? -2.377 2.742 -21.375 1 87.81 34 GLU B N 1
ATOM 1518 C CA . GLU B 1 34 ? -1.932 4.09 -21.031 1 87.81 34 GLU B CA 1
ATOM 1519 C C . GLU B 1 34 ? -0.432 4.117 -20.75 1 87.81 34 GLU B C 1
ATOM 1521 O O . GLU B 1 34 ? 0.27 5.031 -21.188 1 87.81 34 GLU B O 1
ATOM 1526 N N . LEU B 1 35 ? 0.099 3.082 -20.094 1 90.62 35 LEU B N 1
ATOM 1527 C CA . LEU B 1 35 ? 1.508 3.096 -19.719 1 90.62 35 LEU B CA 1
ATOM 1528 C C . LEU B 1 35 ? 2.34 2.268 -20.688 1 90.62 35 LEU B C 1
ATOM 1530 O O . LEU B 1 35 ? 3.572 2.307 -20.656 1 90.62 35 LEU B O 1
ATOM 1534 N N . GLY B 1 36 ? 1.703 1.457 -21.469 1 94.19 36 GLY B N 1
ATOM 1535 C CA . GLY B 1 36 ? 2.396 0.708 -22.5 1 94.19 36 GLY B CA 1
ATOM 1536 C C . GLY B 1 36 ? 3.135 -0.505 -21.969 1 94.19 36 GLY B C 1
ATOM 1537 O O . GLY B 1 36 ? 4.113 -0.957 -22.578 1 94.19 36 GLY B O 1
ATOM 1538 N N . VAL B 1 37 ? 2.775 -1.046 -20.859 1 96 37 VAL B N 1
ATOM 1539 C CA . VAL B 1 37 ? 3.393 -2.258 -20.328 1 96 37 VAL B CA 1
ATOM 1540 C C . VAL B 1 37 ? 2.986 -3.459 -21.172 1 96 37 VAL B C 1
ATOM 1542 O O . VAL B 1 37 ? 1.796 -3.719 -21.359 1 96 37 VAL B O 1
ATOM 1545 N N . PRO B 1 38 ? 3.934 -4.195 -21.688 1 97.25 38 PRO B N 1
ATOM 1546 C CA . PRO B 1 38 ? 3.586 -5.383 -22.469 1 97.25 38 PRO B CA 1
ATOM 1547 C C . PRO B 1 38 ? 2.779 -6.402 -21.656 1 97.25 38 PRO B C 1
ATOM 1549 O O . PRO B 1 38 ? 3.045 -6.609 -20.469 1 97.25 38 PRO B O 1
ATOM 1552 N N . LYS B 1 39 ? 1.867 -7.082 -22.359 1 96.44 39 LYS B N 1
ATOM 1553 C CA . LYS B 1 39 ? 0.969 -8.031 -21.703 1 96.44 39 LYS B CA 1
ATOM 1554 C C . LYS B 1 39 ? 1.748 -9.18 -21.078 1 96.44 39 LYS B C 1
ATOM 1556 O O . LYS B 1 39 ? 1.357 -9.695 -20.031 1 96.44 39 LYS B O 1
ATOM 1561 N N . ASP B 1 40 ? 2.854 -9.492 -21.672 1 96.25 40 ASP B N 1
ATOM 1562 C CA . ASP B 1 40 ? 3.617 -10.641 -21.188 1 96.25 40 ASP B CA 1
ATOM 1563 C C . ASP B 1 40 ? 4.414 -10.281 -19.938 1 96.25 40 ASP B C 1
ATOM 1565 O O . ASP B 1 40 ? 5.039 -11.148 -19.328 1 96.25 40 ASP B O 1
ATOM 1569 N N . ARG B 1 41 ? 4.309 -9.008 -19.5 1 97.69 41 ARG B N 1
ATOM 1570 C CA . ARG B 1 41 ? 4.988 -8.586 -18.266 1 97.69 41 ARG B CA 1
ATOM 1571 C C . ARG B 1 41 ? 3.986 -8.312 -17.156 1 97.69 41 ARG B C 1
ATOM 1573 O O . ARG B 1 41 ? 4.344 -7.754 -16.109 1 97.69 41 ARG B O 1
ATOM 1580 N N . ILE B 1 42 ? 2.777 -8.68 -17.453 1 97.12 42 ILE B N 1
ATOM 1581 C CA . ILE B 1 42 ? 1.723 -8.523 -16.453 1 97.12 42 ILE B CA 1
ATOM 1582 C C . ILE B 1 42 ? 1.145 -9.891 -16.094 1 97.12 42 ILE B C 1
ATOM 1584 O O . ILE B 1 42 ? 0.711 -10.641 -16.969 1 97.12 42 ILE B O 1
ATOM 1588 N N . GLN B 1 43 ? 1.208 -10.258 -14.844 1 96.12 43 GLN B N 1
ATOM 1589 C CA . GLN B 1 43 ? 0.556 -11.461 -14.336 1 96.12 43 GLN B CA 1
ATOM 1590 C C . GLN B 1 43 ? -0.703 -11.109 -13.547 1 96.12 43 GLN B C 1
ATOM 1592 O O . GLN B 1 43 ? -0.647 -10.336 -12.586 1 96.12 43 GLN B O 1
ATOM 1597 N N . CYS B 1 44 ? -1.833 -11.727 -13.898 1 95 44 CYS B N 1
ATOM 1598 C CA . CYS B 1 44 ? -3.107 -11.453 -13.242 1 95 44 CYS B CA 1
ATOM 1599 C C . CYS B 1 44 ? -3.621 -12.695 -12.516 1 95 44 CYS B C 1
ATOM 1601 O O . CYS B 1 44 ? -3.607 -13.797 -13.062 1 95 44 CYS B O 1
ATOM 1603 N N . LEU B 1 45 ? -3.92 -12.516 -11.266 1 94.31 45 LEU B N 1
ATOM 1604 C CA . LEU B 1 45 ? -4.691 -13.492 -10.508 1 94.31 45 LEU B CA 1
ATOM 1605 C C . LEU B 1 45 ? -6.086 -12.961 -10.195 1 94.31 45 LEU B C 1
ATOM 1607 O O . LEU B 1 45 ? -6.238 -12.016 -9.422 1 94.31 45 LEU B O 1
ATOM 1611 N N . LEU B 1 46 ? -7.148 -13.523 -10.773 1 90.62 46 LEU B N 1
ATOM 1612 C CA . LEU B 1 46 ? -8.508 -13.016 -10.641 1 90.62 46 LEU B CA 1
ATOM 1613 C C . LEU B 1 46 ? -9.461 -14.109 -10.164 1 90.62 46 LEU B C 1
ATOM 1615 O O . LEU B 1 46 ? -9.344 -15.258 -10.594 1 90.62 46 LEU B O 1
ATOM 1619 N N . GLY B 1 47 ? -10.375 -13.758 -9.133 1 84.25 47 GLY B N 1
ATOM 1620 C CA . GLY B 1 47 ? -11.367 -14.711 -8.656 1 84.25 47 GLY B CA 1
ATOM 1621 C C . GLY B 1 47 ? -12.664 -14.055 -8.227 1 84.25 47 GLY B C 1
ATOM 1622 O O . GLY B 1 47 ? -12.656 -12.922 -7.734 1 84.25 47 GLY B O 1
ATOM 1623 N N . PRO B 1 48 ? -14.031 -14.617 -8.102 1 71.12 48 PRO B N 1
ATOM 1624 C CA . PRO B 1 48 ? -14.109 -15.906 -8.789 1 71.12 48 PRO B CA 1
ATOM 1625 C C . PRO B 1 48 ? -13.883 -15.789 -10.297 1 71.12 48 PRO B C 1
ATOM 1627 O O . PRO B 1 48 ? -14.023 -14.703 -10.859 1 71.12 48 PRO B O 1
ATOM 1630 N N . THR B 1 49 ? -12.906 -16.562 -10.773 1 55.97 49 THR B N 1
ATOM 1631 C CA . THR B 1 49 ? -12.797 -16.562 -12.227 1 55.97 49 THR B CA 1
ATOM 1632 C C . THR B 1 49 ? -14.141 -16.891 -12.875 1 55.97 49 THR B C 1
ATOM 1634 O O . THR B 1 49 ? -14.914 -17.688 -12.328 1 55.97 49 THR B O 1
ATOM 1637 N N . GLU B 1 50 ? -14.93 -15.859 -13.281 1 48.12 50 GLU B N 1
ATOM 1638 C CA . GLU B 1 50 ? -15.914 -16.516 -14.133 1 48.12 50 GLU B CA 1
ATOM 1639 C C . GLU B 1 50 ? -15.344 -17.797 -14.742 1 48.12 50 GLU B C 1
ATOM 1641 O O . GLU B 1 50 ? -16.094 -18.719 -15.078 1 48.12 50 GLU B O 1
ATOM 1646 N N . TYR B 1 51 ? -14.258 -17.469 -15.594 1 39.84 51 TYR B N 1
ATOM 1647 C CA . TYR B 1 51 ? -13.906 -18.578 -16.469 1 39.84 51 TYR B CA 1
ATOM 1648 C C . TYR B 1 51 ? -13.398 -19.766 -15.648 1 39.84 51 TYR B C 1
ATOM 1650 O O . TYR B 1 51 ? -12.648 -19.594 -14.688 1 39.84 51 TYR B O 1
ATOM 1658 N N . GLY B 1 52 ? -14.195 -20.594 -15.242 1 39.91 52 GLY B N 1
ATOM 1659 C CA . GLY B 1 52 ? -13.953 -22.016 -15.062 1 39.91 52 GLY B CA 1
ATOM 1660 C C . GLY B 1 52 ? -12.531 -22.422 -15.391 1 39.91 52 GLY B C 1
ATOM 1661 O O . GLY B 1 52 ? -12.281 -23.578 -15.773 1 39.91 52 GLY B O 1
ATOM 1662 N N . SER B 1 53 ? -11.773 -21.359 -15.82 1 44.41 53 SER B N 1
ATOM 1663 C CA . SER B 1 53 ? -10.57 -21.969 -16.391 1 44.41 53 SER B CA 1
ATOM 1664 C C . SER B 1 53 ? -9.844 -22.828 -15.375 1 44.41 53 SER B C 1
ATOM 1666 O O . SER B 1 53 ? -9.773 -22.484 -14.195 1 44.41 53 SER B O 1
ATOM 1668 N N . TYR B 1 54 ? -9.836 -24 -15.641 1 44 54 TYR B N 1
ATOM 1669 C CA . TYR B 1 54 ? -9.156 -25.156 -15.086 1 44 54 TYR B CA 1
ATOM 1670 C C . TYR B 1 54 ? -7.766 -24.781 -14.578 1 44 54 TYR B C 1
ATOM 1672 O O . TYR B 1 54 ? -7.109 -25.578 -13.906 1 44 54 TYR B O 1
ATOM 1680 N N . ASN B 1 55 ? -7.254 -23.562 -15.219 1 55.16 55 ASN B N 1
ATOM 1681 C CA . ASN B 1 55 ? -5.859 -23.406 -14.82 1 55.16 55 ASN B CA 1
ATOM 1682 C C . ASN B 1 55 ? -5.738 -22.875 -13.391 1 55.16 55 ASN B C 1
ATOM 1684 O O . ASN B 1 55 ? -6.047 -21.703 -13.141 1 55.16 55 ASN B O 1
ATOM 1688 N N . ASN B 1 56 ? -5.617 -23.641 -12.43 1 72.25 56 ASN B N 1
ATOM 1689 C CA . ASN B 1 56 ? -5.555 -23.578 -10.969 1 72.25 56 ASN B CA 1
ATOM 1690 C C . ASN B 1 56 ? -4.484 -22.594 -10.5 1 72.25 56 ASN B C 1
ATOM 1692 O O . ASN B 1 56 ? -4.609 -22 -9.43 1 72.25 56 ASN B O 1
ATOM 1696 N N . SER B 1 57 ? -3.693 -22.109 -11.68 1 82.06 57 SER B N 1
ATOM 1697 C CA . SER B 1 57 ? -2.584 -21.281 -11.211 1 82.06 57 SER B CA 1
ATOM 1698 C C . SER B 1 57 ? -2.941 -19.797 -11.258 1 82.06 57 SER B C 1
ATOM 1700 O O . SER B 1 57 ? -2.219 -18.969 -10.711 1 82.06 57 SER B O 1
ATOM 1702 N N . LEU B 1 58 ? -4.082 -19.422 -11.836 1 86.75 58 LEU B N 1
ATOM 1703 C CA . LEU B 1 58 ? -4.449 -18.031 -12.016 1 86.75 58 LEU B CA 1
ATOM 1704 C C . LEU B 1 58 ? -5.492 -17.594 -10.992 1 86.75 58 LEU B C 1
ATOM 1706 O O . LEU B 1 58 ? -5.887 -16.438 -10.945 1 86.75 58 LEU B O 1
ATOM 1710 N N . ILE B 1 59 ? -5.871 -18.625 -10.203 1 89.31 59 ILE B N 1
ATOM 1711 C CA . ILE B 1 59 ? -6.805 -18.281 -9.141 1 89.31 59 ILE B CA 1
ATOM 1712 C C . ILE B 1 59 ? -6.051 -17.625 -7.984 1 89.31 59 ILE B C 1
ATOM 1714 O O . ILE B 1 59 ? -4.945 -18.047 -7.637 1 89.31 59 ILE B O 1
ATOM 1718 N N . PRO B 1 60 ? -6.629 -16.594 -7.422 1 92.75 60 PRO B N 1
ATOM 1719 C CA . PRO B 1 60 ? -5.941 -15.906 -6.324 1 92.75 60 PRO B CA 1
ATOM 1720 C C . PRO B 1 60 ? -6.07 -16.641 -4.996 1 92.75 60 PRO B C 1
ATOM 1722 O O . PRO B 1 60 ? -6.523 -16.062 -4.004 1 92.75 60 PRO B O 1
ATOM 1725 N N . SER B 1 61 ? -5.66 -17.922 -5.004 1 91.62 61 SER B N 1
ATOM 1726 C CA . SER B 1 61 ? -5.484 -18.656 -3.758 1 91.62 61 SER B CA 1
ATOM 1727 C C . SER B 1 61 ? -4.254 -18.172 -3 1 91.62 61 SER B C 1
ATOM 1729 O O . SER B 1 61 ? -3.4 -17.484 -3.566 1 91.62 61 SER B O 1
ATOM 1731 N N . ARG B 1 62 ? -4.258 -18.484 -1.751 1 93.44 62 ARG B N 1
ATOM 1732 C CA . ARG B 1 62 ? -3.104 -18.094 -0.957 1 93.44 62 ARG B CA 1
ATOM 1733 C C . ARG B 1 62 ? -1.803 -18.531 -1.612 1 93.44 62 ARG B C 1
ATOM 1735 O O . ARG B 1 62 ? -0.881 -17.734 -1.794 1 93.44 62 ARG B O 1
ATOM 1742 N N . ILE B 1 63 ? -1.725 -19.844 -1.966 1 93.25 63 ILE B N 1
ATOM 1743 C CA . ILE B 1 63 ? -0.499 -20.422 -2.504 1 93.25 63 ILE B CA 1
ATOM 1744 C C . ILE B 1 63 ? -0.143 -19.734 -3.824 1 93.25 63 ILE B C 1
ATOM 1746 O O . ILE B 1 63 ? 1.026 -19.453 -4.086 1 93.25 63 ILE B O 1
ATOM 1750 N N . ASN B 1 64 ? -1.103 -19.453 -4.66 1 94.06 64 ASN B N 1
ATOM 1751 C CA . ASN B 1 64 ? -0.839 -18.812 -5.949 1 94.06 64 ASN B CA 1
ATOM 1752 C C . ASN B 1 64 ? -0.365 -17.375 -5.781 1 94.06 64 ASN B C 1
ATOM 1754 O O . ASN B 1 64 ? 0.528 -16.922 -6.5 1 94.06 64 ASN B O 1
ATOM 1758 N N . ILE B 1 65 ? -0.972 -16.625 -4.844 1 95.5 65 ILE B N 1
ATOM 1759 C CA . ILE B 1 65 ? -0.572 -15.242 -4.594 1 95.5 65 ILE B CA 1
ATOM 1760 C C . ILE B 1 65 ? 0.87 -15.203 -4.094 1 95.5 65 ILE B C 1
ATOM 1762 O O . ILE B 1 65 ? 1.702 -14.469 -4.633 1 95.5 65 ILE B O 1
ATOM 1766 N N . VAL B 1 66 ? 1.144 -16.047 -3.154 1 95.81 66 VAL B N 1
ATOM 1767 C CA . VAL B 1 66 ? 2.473 -16.078 -2.553 1 95.81 66 VAL B CA 1
ATOM 1768 C C . VAL B 1 66 ? 3.502 -16.5 -3.598 1 95.81 66 VAL B C 1
ATOM 1770 O O . VAL B 1 66 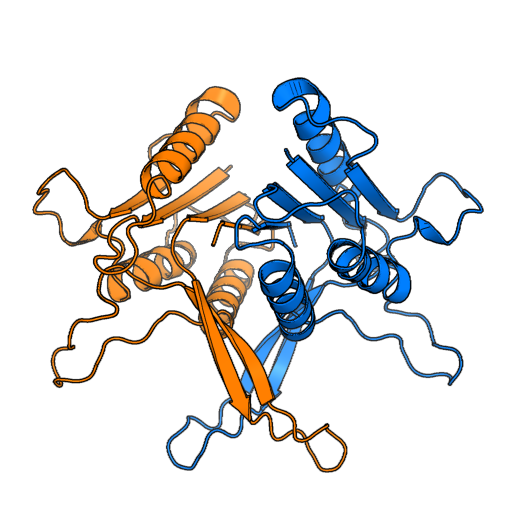? 4.543 -15.859 -3.75 1 95.81 66 VAL B O 1
ATOM 1773 N N . ASN B 1 67 ? 3.209 -17.516 -4.355 1 96.06 67 ASN B N 1
ATOM 1774 C CA . ASN B 1 67 ? 4.133 -18.016 -5.371 1 96.06 67 ASN B CA 1
ATOM 1775 C C . ASN B 1 67 ? 4.379 -16.969 -6.457 1 96.06 67 ASN B C 1
ATOM 1777 O O . ASN B 1 67 ? 5.496 -16.828 -6.953 1 96.06 67 ASN B O 1
ATOM 1781 N N . THR B 1 68 ? 3.355 -16.312 -6.836 1 96.5 68 THR B N 1
ATOM 1782 C CA . THR B 1 68 ? 3.484 -15.281 -7.867 1 96.5 68 THR B CA 1
ATOM 1783 C C . THR B 1 68 ? 4.402 -14.156 -7.395 1 96.5 68 THR B C 1
ATOM 1785 O O . THR B 1 68 ? 5.293 -13.727 -8.133 1 96.5 68 THR B O 1
ATOM 1788 N N . LEU B 1 69 ? 4.207 -13.703 -6.191 1 96.62 69 LEU B N 1
ATOM 1789 C CA . LEU B 1 69 ? 5.055 -12.648 -5.66 1 96.62 69 LEU B CA 1
ATOM 1790 C C . LEU B 1 69 ? 6.5 -13.117 -5.539 1 96.62 69 LEU B C 1
ATOM 1792 O O . LEU B 1 69 ? 7.43 -12.383 -5.891 1 96.62 69 LEU B O 1
ATOM 1796 N N . LEU B 1 70 ? 6.68 -14.32 -5.102 1 95.5 70 LEU B N 1
ATOM 1797 C CA . LEU B 1 70 ? 8.023 -14.859 -4.945 1 95.5 70 LEU B CA 1
ATOM 1798 C C . LEU B 1 70 ? 8.695 -15.062 -6.301 1 95.5 70 LEU B C 1
ATOM 1800 O O . LEU B 1 70 ? 9.914 -14.938 -6.422 1 95.5 70 LEU B O 1
ATOM 1804 N N . SER B 1 71 ? 7.898 -15.352 -7.262 1 96.5 71 SER B N 1
ATOM 1805 C CA . SER B 1 71 ? 8.445 -15.578 -8.594 1 96.5 71 SER B CA 1
ATOM 1806 C C . SER B 1 71 ? 9.086 -14.312 -9.148 1 96.5 71 SER B C 1
ATOM 1808 O O . SER B 1 71 ? 9.922 -14.383 -10.055 1 96.5 71 SER B O 1
ATOM 1810 N N . LEU B 1 72 ? 8.672 -13.133 -8.672 1 96.81 72 LEU B N 1
ATOM 1811 C CA . LEU B 1 72 ? 9.297 -11.883 -9.094 1 96.81 72 LEU B CA 1
ATOM 1812 C C . LEU B 1 72 ? 10.781 -11.875 -8.75 1 96.81 72 LEU B C 1
ATOM 1814 O O . LEU B 1 72 ? 11.586 -11.25 -9.445 1 96.81 72 LEU B O 1
ATOM 1818 N N . THR B 1 73 ? 11.18 -12.578 -7.68 1 96.06 73 THR B N 1
ATOM 1819 C CA . THR B 1 73 ? 12.57 -12.625 -7.242 1 96.06 73 THR B CA 1
ATOM 1820 C C . THR B 1 73 ? 13.398 -13.531 -8.148 1 96.06 73 THR B C 1
ATOM 1822 O O . THR B 1 73 ? 14.57 -13.258 -8.398 1 96.06 73 THR B O 1
ATOM 1825 N N . THR B 1 74 ? 12.797 -14.57 -8.688 1 96.19 74 THR B N 1
ATOM 1826 C CA . THR B 1 74 ? 13.555 -15.594 -9.391 1 96.19 74 THR B CA 1
ATOM 1827 C C . THR B 1 74 ? 13.453 -15.398 -10.898 1 96.19 74 THR B C 1
ATOM 1829 O O . THR B 1 74 ? 14.219 -15.992 -11.664 1 96.19 74 THR B O 1
ATOM 1832 N N . ASN B 1 75 ? 12.438 -14.617 -11.336 1 96.62 75 ASN B N 1
ATOM 1833 C CA . ASN B 1 75 ? 12.281 -14.367 -12.766 1 96.62 75 ASN B CA 1
ATOM 1834 C C . ASN B 1 75 ? 13.516 -13.688 -13.352 1 96.62 75 ASN B C 1
ATOM 1836 O O . ASN B 1 75 ? 13.789 -12.523 -13.047 1 96.62 75 ASN B O 1
ATOM 1840 N N . SER B 1 76 ? 14.227 -14.281 -14.266 1 96.12 76 SER B N 1
ATOM 1841 C CA . SER B 1 76 ? 15.484 -13.797 -14.812 1 96.12 76 SER B CA 1
ATOM 1842 C C . SER B 1 76 ? 15.258 -12.656 -15.797 1 96.12 76 SER B C 1
ATOM 1844 O O . SER B 1 76 ? 16.188 -11.906 -16.125 1 96.12 76 SER B O 1
ATOM 1846 N N . GLU B 1 77 ? 14.086 -12.555 -16.297 1 97 77 GLU B N 1
ATOM 1847 C CA . GLU B 1 77 ? 13.781 -11.469 -17.219 1 97 77 GLU B CA 1
ATOM 1848 C C . GLU B 1 77 ? 13.68 -10.133 -16.5 1 97 77 GLU B C 1
ATOM 1850 O O . GLU B 1 77 ? 13.828 -9.07 -17.125 1 97 77 GLU B O 1
ATOM 1855 N N . ILE B 1 78 ? 13.336 -10.195 -15.211 1 97.5 78 ILE B N 1
ATOM 1856 C CA . ILE B 1 78 ? 13.312 -8.969 -14.414 1 97.5 78 ILE B CA 1
ATOM 1857 C C . ILE B 1 78 ? 14.727 -8.625 -13.953 1 97.5 78 ILE B C 1
ATOM 1859 O O . ILE B 1 78 ? 15.352 -9.406 -13.227 1 97.5 78 ILE B O 1
ATOM 1863 N N . VAL B 1 79 ? 15.195 -7.527 -14.352 1 96.44 79 VAL B N 1
ATOM 1864 C CA . VAL B 1 79 ? 16.562 -7.148 -13.992 1 96.44 79 VAL B CA 1
ATOM 1865 C C . VAL B 1 79 ? 16.531 -6.062 -12.914 1 96.44 79 VAL B C 1
ATOM 1867 O O . VAL B 1 79 ? 15.5 -5.418 -12.711 1 96.44 79 VAL B O 1
ATOM 1870 N N . TYR B 1 80 ? 17.672 -5.871 -12.273 1 95.44 80 TYR B N 1
ATOM 1871 C CA . TYR B 1 80 ? 17.797 -4.863 -11.227 1 95.44 80 TYR B CA 1
ATOM 1872 C C . TYR B 1 80 ? 17.484 -3.475 -11.758 1 95.44 80 TYR B C 1
ATOM 1874 O O . TYR B 1 80 ? 18 -3.074 -12.812 1 95.44 80 TYR B O 1
ATOM 1882 N N . GLY B 1 81 ? 16.609 -2.787 -11.148 1 92.75 81 GLY B N 1
ATOM 1883 C CA . GLY B 1 81 ? 16.266 -1.439 -11.57 1 92.75 81 GLY B CA 1
ATOM 1884 C C . GLY B 1 81 ? 14.945 -1.365 -12.312 1 92.75 81 GLY B C 1
ATOM 1885 O O . GLY B 1 81 ? 14.43 -0.275 -12.562 1 92.75 81 GLY B O 1
ATOM 1886 N N . ASP B 1 82 ? 14.398 -2.553 -12.703 1 95.44 82 ASP B N 1
ATOM 1887 C CA . ASP B 1 82 ? 13.078 -2.561 -13.32 1 95.44 82 ASP B CA 1
ATOM 1888 C C . ASP B 1 82 ? 12.016 -2.072 -12.336 1 95.44 82 ASP B C 1
ATOM 1890 O O . ASP B 1 82 ? 12.172 -2.207 -11.117 1 95.44 82 ASP B O 1
ATOM 1894 N N . ASN B 1 83 ? 10.961 -1.457 -12.891 1 94.06 83 ASN B N 1
ATOM 1895 C CA . ASN B 1 83 ? 9.797 -1.082 -12.094 1 94.06 83 ASN B CA 1
ATOM 1896 C C . ASN B 1 83 ? 8.852 -2.264 -11.883 1 94.06 83 ASN B C 1
ATOM 1898 O O . ASN B 1 83 ? 8.539 -2.988 -12.836 1 94.06 83 ASN B O 1
ATOM 1902 N N . ILE B 1 84 ? 8.508 -2.428 -10.656 1 96.75 84 ILE B N 1
ATOM 1903 C CA . ILE B 1 84 ? 7.559 -3.494 -10.344 1 96.75 84 ILE B CA 1
ATOM 1904 C C . ILE B 1 84 ? 6.312 -2.9 -9.695 1 96.75 84 ILE B C 1
ATOM 1906 O O . ILE B 1 84 ? 6.41 -2.172 -8.703 1 96.75 84 ILE B O 1
ATOM 1910 N N . ILE B 1 85 ? 5.148 -3.189 -10.242 1 97.06 85 ILE B N 1
ATOM 1911 C CA . ILE B 1 85 ? 3.863 -2.744 -9.719 1 97.06 85 ILE B CA 1
ATOM 1912 C C . ILE B 1 85 ? 3.078 -3.945 -9.195 1 97.06 85 ILE B C 1
ATOM 1914 O O . ILE B 1 85 ? 2.904 -4.938 -9.906 1 97.06 85 ILE B O 1
ATOM 1918 N N . ILE B 1 86 ? 2.666 -3.855 -7.965 1 97.62 86 ILE B N 1
ATOM 1919 C CA . ILE B 1 86 ? 1.818 -4.879 -7.359 1 97.62 86 ILE B CA 1
ATOM 1920 C C . ILE B 1 86 ? 0.482 -4.266 -6.953 1 97.62 86 ILE B C 1
ATOM 1922 O O . ILE B 1 86 ? 0.444 -3.299 -6.184 1 97.62 86 ILE B O 1
ATOM 1926 N N . TYR B 1 87 ? -0.587 -4.793 -7.5 1 97 87 TYR B N 1
ATOM 1927 C CA . TYR B 1 87 ? -1.938 -4.305 -7.25 1 97 87 TYR B CA 1
ATOM 1928 C C . TYR B 1 87 ? -2.807 -5.391 -6.629 1 97 87 TYR B C 1
ATOM 1930 O O . TYR B 1 87 ? -2.855 -6.516 -7.129 1 97 87 TYR B O 1
ATOM 1938 N N . PHE B 1 88 ? -3.445 -5.055 -5.523 1 95.56 88 PHE B N 1
ATOM 1939 C CA . PHE B 1 88 ? -4.402 -5.941 -4.871 1 95.56 88 PHE B CA 1
ATOM 1940 C C . PHE B 1 88 ? -5.734 -5.234 -4.656 1 95.56 88 PHE B C 1
ATOM 1942 O O . PHE B 1 88 ? -5.781 -4.133 -4.109 1 95.56 88 PHE B O 1
ATOM 1949 N N . SER B 1 89 ? -6.758 -5.859 -5.129 1 92.88 89 SER B N 1
ATOM 1950 C CA . SER B 1 89 ? -8.125 -5.453 -4.82 1 92.88 89 SER B CA 1
ATOM 1951 C C . SER B 1 89 ? -8.945 -6.621 -4.281 1 92.88 89 SER B C 1
ATOM 1953 O O . SER B 1 89 ? -9.117 -7.633 -4.969 1 92.88 89 SER B O 1
ATOM 1955 N N . GLY B 1 90 ? -9.344 -6.605 -3.123 1 88.56 90 GLY B N 1
ATOM 1956 C CA . GLY B 1 90 ? -10.086 -7.66 -2.453 1 88.56 90 GLY B CA 1
ATOM 1957 C C . GLY B 1 90 ? -10.406 -7.336 -1.005 1 88.56 90 GLY B C 1
ATOM 1958 O O . GLY B 1 90 ? -10.188 -6.211 -0.55 1 88.56 90 GLY B O 1
ATOM 1959 N N . TYR B 1 91 ? -10.977 -8.266 -0.346 1 83.56 91 TYR B N 1
ATOM 1960 C CA . TYR B 1 91 ? -11.266 -8.078 1.069 1 83.56 91 TYR B CA 1
ATOM 1961 C C . TYR B 1 91 ? -10 -8.133 1.905 1 83.56 91 TYR B C 1
ATOM 1963 O O . TYR B 1 91 ? -9.125 -8.969 1.658 1 83.56 91 TYR B O 1
ATOM 1971 N N . GLY B 1 92 ? -9.891 -7.215 2.713 1 83.44 92 GLY B N 1
ATOM 1972 C CA . GLY B 1 92 ? -8.906 -7.25 3.781 1 83.44 92 GLY B CA 1
ATOM 1973 C C . GLY B 1 92 ? -9.516 -7.438 5.156 1 83.44 92 GLY B C 1
ATOM 1974 O O . GLY B 1 92 ? -10.734 -7.289 5.324 1 83.44 92 GLY B O 1
ATOM 1975 N N . THR B 1 93 ? -8.711 -7.945 6.059 1 83.75 93 THR B N 1
ATOM 1976 C CA . THR B 1 93 ? -9.141 -8.102 7.445 1 83.75 93 THR B CA 1
ATOM 1977 C C . THR B 1 93 ? -8.078 -7.578 8.406 1 83.75 93 THR B C 1
ATOM 1979 O O . THR B 1 93 ? -6.965 -7.254 7.992 1 83.75 93 THR B O 1
ATOM 1982 N N . THR B 1 94 ? -8.578 -7.289 9.562 1 83.75 94 THR B N 1
ATOM 1983 C CA . THR B 1 94 ? -7.676 -6.855 10.625 1 83.75 94 THR B CA 1
ATOM 1984 C C . THR B 1 94 ? -7.785 -7.773 11.836 1 83.75 94 THR B C 1
ATOM 1986 O O . THR B 1 94 ? -8.883 -8.188 12.211 1 83.75 94 THR B O 1
ATOM 1989 N N . TYR B 1 95 ? -6.633 -8.203 12.258 1 81.25 95 TYR B N 1
ATOM 1990 C CA . TYR B 1 95 ? -6.602 -8.922 13.531 1 81.25 95 TYR B CA 1
ATOM 1991 C C . TYR B 1 95 ? -5.551 -8.328 14.461 1 81.25 95 TYR B C 1
ATOM 1993 O O . TYR B 1 95 ? -4.688 -7.559 14.031 1 81.25 95 TYR B O 1
ATOM 2001 N N . TYR B 1 96 ? -5.766 -8.586 15.727 1 79.75 96 TYR B N 1
ATOM 2002 C CA . TYR B 1 96 ? -4.91 -7.953 16.719 1 79.75 96 TYR B CA 1
ATOM 2003 C C . TYR B 1 96 ? -3.914 -8.953 17.297 1 79.75 96 TYR B C 1
ATOM 2005 O O . TYR B 1 96 ? -4.258 -10.109 17.547 1 79.75 96 TYR B O 1
ATOM 2013 N N . ILE B 1 97 ? -2.639 -8.523 17.312 1 71.81 97 ILE B N 1
ATOM 2014 C CA . ILE B 1 97 ? -1.628 -9.359 17.953 1 71.81 97 ILE B CA 1
ATOM 2015 C C . ILE B 1 97 ? -1.065 -8.648 19.172 1 71.81 97 ILE B C 1
ATOM 2017 O O . ILE B 1 97 ? -1.07 -7.418 19.234 1 71.81 97 ILE B O 1
ATOM 2021 N N . HIS B 1 98 ? -0.76 -9.414 20.188 1 64.5 98 HIS B N 1
ATOM 2022 C CA . HIS B 1 98 ? -0.124 -8.883 21.375 1 64.5 98 HIS B CA 1
ATOM 2023 C C . HIS B 1 98 ? 1.376 -8.695 21.172 1 64.5 98 HIS B C 1
ATOM 2025 O O . HIS B 1 98 ? 2.057 -9.602 20.688 1 64.5 98 HIS B O 1
ATOM 2031 N N . ASP B 1 99 ? 1.779 -7.488 20.844 1 54.72 99 ASP B N 1
ATOM 2032 C CA . ASP B 1 99 ? 3.207 -7.242 20.672 1 54.72 99 ASP B CA 1
ATOM 2033 C C . ASP B 1 99 ? 3.893 -6.996 22.016 1 54.72 99 ASP B C 1
ATOM 2035 O O . ASP B 1 99 ? 3.408 -6.211 22.828 1 54.72 99 ASP B O 1
ATOM 2039 N N . TYR B 1 100 ? 4.559 -8.07 22.484 1 48.06 100 TYR B N 1
ATOM 2040 C CA . TYR B 1 100 ? 5.344 -7.852 23.703 1 48.06 100 TYR B CA 1
ATOM 2041 C C . TYR B 1 100 ? 6.617 -7.074 23.391 1 48.06 100 TYR B C 1
ATOM 2043 O O . TYR B 1 100 ? 7.473 -7.547 22.641 1 48.06 100 TYR B O 1
ATOM 2051 N N . ARG B 1 101 ? 6.477 -5.844 23.203 1 44.75 101 ARG B N 1
ATOM 2052 C CA . ARG B 1 101 ? 7.762 -5.148 23.219 1 44.75 101 ARG B CA 1
ATOM 2053 C C . ARG B 1 101 ? 8.312 -5.027 24.625 1 44.75 101 ARG B C 1
ATOM 2055 O O . ARG B 1 101 ? 7.555 -5.031 25.594 1 44.75 101 ARG B O 1
ATOM 2062 N N . GLY B 1 102 ? 9.516 -5.195 24.797 1 45.06 102 GLY B N 1
ATOM 2063 C CA . GLY B 1 102 ? 10.25 -5.066 26.047 1 45.06 102 GLY B CA 1
ATOM 2064 C C . GLY B 1 102 ? 9.469 -4.34 27.125 1 45.06 102 GLY B C 1
ATOM 2065 O O . GLY B 1 102 ? 8.312 -3.957 26.922 1 45.06 102 GLY B O 1
ATOM 2066 N N . PRO B 1 103 ? 10.078 -4.227 28.297 1 43.41 103 PRO B N 1
ATOM 2067 C CA . PRO B 1 103 ? 9.43 -3.59 29.453 1 43.41 103 PRO B CA 1
ATOM 2068 C C . PRO B 1 103 ? 8.734 -2.279 29.094 1 43.41 103 PRO B C 1
ATOM 2070 O O . PRO B 1 103 ? 7.781 -1.878 29.766 1 43.41 103 PRO B O 1
ATOM 2073 N N . HIS B 1 104 ? 9.352 -1.591 28.328 1 41.47 104 HIS B N 1
ATOM 2074 C CA . HIS B 1 104 ? 8.852 -0.236 28.125 1 41.47 104 HIS B CA 1
ATOM 2075 C C . HIS B 1 104 ? 7.91 -0.171 26.922 1 41.47 104 HIS B C 1
ATOM 2077 O O . HIS B 1 104 ? 7.457 0.911 26.547 1 41.47 104 HIS B O 1
ATOM 2083 N N . SER B 1 105 ? 7.895 -1.223 26.188 1 43.75 105 SER B N 1
ATOM 2084 C CA . SER B 1 105 ? 7.062 -1.162 24.984 1 43.75 105 SER B CA 1
ATOM 2085 C C . SER B 1 105 ? 5.59 -1.367 25.328 1 43.75 105 SER B C 1
ATOM 2087 O O . SER B 1 105 ? 5.254 -2.18 26.188 1 43.75 105 SER B O 1
ATOM 2089 N N . LEU B 1 106 ? 4.688 -0.507 25.156 1 42.03 106 LEU B N 1
ATOM 2090 C CA . LEU B 1 106 ? 3.252 -0.623 25.391 1 42.03 106 LEU B CA 1
ATOM 2091 C C . LEU B 1 106 ? 2.748 -2.006 25 1 42.03 106 LEU B C 1
ATOM 2093 O O . LEU B 1 106 ? 3.039 -2.492 23.906 1 42.03 106 LEU B O 1
ATOM 2097 N N . THR B 1 107 ? 2.689 -2.914 25.875 1 49.28 107 THR B N 1
ATOM 2098 C CA . THR B 1 107 ? 1.915 -4.148 25.938 1 49.28 107 THR B CA 1
ATOM 2099 C C . THR B 1 107 ? 0.558 -3.971 25.266 1 49.28 107 THR B C 1
ATOM 2101 O O . THR B 1 107 ? -0.329 -3.309 25.812 1 49.28 107 THR B O 1
ATOM 2104 N N . GLY B 1 108 ? 0.539 -3.436 24.078 1 59.34 108 GLY B N 1
ATOM 2105 C CA . GLY B 1 108 ? -0.817 -3.311 23.562 1 59.34 108 GLY B CA 1
ATOM 2106 C C . GLY B 1 108 ? -1.047 -4.09 22.281 1 59.34 108 GLY B C 1
ATOM 2107 O O . GLY B 1 108 ? -0.115 -4.684 21.734 1 59.34 108 GLY B O 1
ATOM 2108 N N . SER B 1 109 ? -2.271 -4.496 22.094 1 68.38 109 SER B N 1
ATOM 2109 C CA . SER B 1 109 ? -2.748 -5.133 20.859 1 68.38 109 SER B CA 1
ATOM 2110 C C . SER B 1 109 ? -2.559 -4.223 19.656 1 68.38 109 SER B C 1
ATOM 2112 O O . SER B 1 109 ? -2.848 -3.025 19.734 1 68.38 109 SER B O 1
ATOM 2114 N N . VAL B 1 110 ? -1.677 -4.762 18.766 1 72.25 110 VAL B N 1
ATOM 2115 C CA . VAL B 1 110 ? -1.478 -3.996 17.531 1 72.25 110 VAL B CA 1
ATOM 2116 C C . VAL B 1 110 ? -2.277 -4.625 16.391 1 72.25 110 VAL B C 1
ATOM 2118 O O . VAL B 1 110 ? -2.312 -5.852 16.25 1 72.25 110 VAL B O 1
ATOM 2121 N N . PRO B 1 111 ? -2.934 -3.795 15.672 1 80.19 111 PRO B N 1
ATOM 2122 C CA . PRO B 1 111 ? -3.672 -4.336 14.531 1 80.19 111 PRO B CA 1
ATOM 2123 C C . PRO B 1 111 ? -2.756 -4.797 13.398 1 80.19 111 PRO B C 1
ATOM 2125 O O . PRO B 1 111 ? -1.739 -4.156 13.125 1 80.19 111 PRO B O 1
ATOM 2128 N N . VAL B 1 112 ? -3.041 -5.977 12.938 1 81.38 112 VAL B N 1
ATOM 2129 C CA . VAL B 1 112 ? -2.381 -6.52 11.75 1 81.38 112 VAL B CA 1
ATOM 2130 C C . VAL B 1 112 ? -3.393 -6.676 10.617 1 81.38 112 VAL B C 1
ATOM 2132 O O . VAL B 1 112 ? -4.434 -7.312 10.797 1 81.38 112 VAL B O 1
ATOM 2135 N N . LYS B 1 113 ? -3.064 -6.016 9.531 1 86.06 113 LYS B N 1
ATOM 2136 C CA . LYS B 1 113 ? -3.922 -6.164 8.359 1 86.06 113 LYS B CA 1
ATOM 2137 C C . LYS B 1 113 ? -3.512 -7.383 7.531 1 86.06 113 LYS B C 1
ATOM 2139 O O . LYS B 1 113 ? -2.346 -7.781 7.539 1 86.06 113 LYS B O 1
ATOM 2144 N N . ALA B 1 114 ? -4.492 -7.961 6.945 1 89.31 114 ALA B N 1
ATOM 2145 C CA . ALA B 1 114 ? -4.234 -9.125 6.102 1 89.31 114 ALA B CA 1
ATOM 2146 C C . ALA B 1 114 ? -5.141 -9.125 4.871 1 89.31 114 ALA B C 1
ATOM 2148 O O . ALA B 1 114 ? -6.277 -8.648 4.934 1 89.31 114 ALA B O 1
ATOM 2149 N N . LEU B 1 115 ? -4.574 -9.578 3.73 1 90.81 115 LEU B N 1
ATOM 2150 C CA . LEU B 1 115 ? -5.344 -9.781 2.51 1 90.81 115 LEU B CA 1
ATOM 2151 C C . LEU B 1 115 ? -6.043 -11.141 2.531 1 90.81 115 LEU B C 1
ATOM 2153 O O . LEU B 1 115 ? -5.445 -12.148 2.914 1 90.81 115 LEU B O 1
ATOM 2157 N N . CYS B 1 116 ? -7.273 -11.172 2.125 1 90 116 CYS B N 1
ATOM 2158 C CA . CYS B 1 116 ? -8.047 -12.406 2.119 1 90 116 CYS B CA 1
ATOM 2159 C C . CYS B 1 116 ? -7.969 -13.094 0.764 1 90 116 CYS B C 1
ATOM 2161 O O . CYS B 1 116 ? -8.547 -12.617 -0.216 1 90 116 CYS B O 1
ATOM 2163 N N . PRO B 1 117 ? -7.25 -14.242 0.748 1 91.5 117 PRO B N 1
ATOM 2164 C CA . PRO B 1 117 ? -7.242 -14.992 -0.51 1 91.5 117 PRO B CA 1
ATOM 2165 C C . PRO B 1 117 ? -8.578 -15.68 -0.795 1 91.5 117 PRO B C 1
ATOM 2167 O O . PRO B 1 117 ? -9.445 -15.734 0.079 1 91.5 117 PRO B O 1
ATOM 2170 N N . MET B 1 118 ? -8.734 -16.109 -1.963 1 87.5 118 MET B N 1
ATOM 2171 C CA . MET B 1 118 ? -10.008 -16.688 -2.389 1 87.5 118 MET B CA 1
ATOM 2172 C C . MET B 1 118 ? -10.336 -17.938 -1.582 1 87.5 118 MET B C 1
ATOM 2174 O O . MET B 1 118 ? -11.516 -18.234 -1.352 1 87.5 118 MET B O 1
ATOM 2178 N N . ASP B 1 119 ? -9.328 -18.625 -1.112 1 87.06 119 ASP B N 1
ATOM 2179 C CA . ASP B 1 119 ? -9.531 -19.922 -0.464 1 87.06 119 ASP B CA 1
ATOM 2180 C C . ASP B 1 119 ? -9.484 -19.781 1.057 1 87.06 119 ASP B C 1
ATOM 2182 O O . ASP B 1 119 ? -9.289 -20.766 1.767 1 87.06 119 ASP B O 1
ATOM 2186 N N . ARG B 1 120 ? -9.695 -18.562 1.633 1 84.69 120 ARG B N 1
ATOM 2187 C CA . ARG B 1 120 ? -9.555 -18.297 3.061 1 84.69 120 ARG B CA 1
ATOM 2188 C C . ARG B 1 120 ? -10.531 -19.141 3.875 1 84.69 120 ARG B C 1
ATOM 2190 O O . ARG B 1 120 ? -10.328 -19.359 5.07 1 84.69 120 ARG B O 1
ATOM 2197 N N . HIS B 1 121 ? -11.586 -19.672 3.451 1 81.75 121 HIS B N 1
ATOM 2198 C CA . HIS B 1 121 ? -12.57 -20.438 4.211 1 81.75 121 HIS B CA 1
ATOM 2199 C C . HIS B 1 121 ? -12.453 -21.938 3.926 1 81.75 121 HIS B C 1
ATOM 2201 O O . HIS B 1 121 ? -13.352 -22.703 4.258 1 81.75 121 HIS B O 1
ATOM 2207 N N . THR B 1 122 ? -11.438 -22.312 3.332 1 86.31 122 THR B N 1
ATOM 2208 C CA . THR B 1 122 ? -11.234 -23.734 3.039 1 86.31 122 THR B CA 1
ATOM 2209 C C . THR B 1 122 ? -10.109 -24.312 3.896 1 86.31 122 THR B C 1
ATOM 2211 O O . THR B 1 122 ? -9.469 -23.578 4.656 1 86.31 122 THR B O 1
ATOM 2214 N N . LEU B 1 123 ? -10.031 -25.609 3.912 1 85.81 123 LEU B N 1
ATOM 2215 C CA . LEU B 1 123 ? -9.023 -26.328 4.688 1 85.81 123 LEU B CA 1
ATOM 2216 C C . LEU B 1 123 ? -7.863 -26.766 3.803 1 85.81 123 LEU B C 1
ATOM 2218 O O . LEU B 1 123 ? -8.055 -27.047 2.617 1 85.81 123 LEU B O 1
ATOM 2222 N N . ASP B 1 124 ? -6.699 -26.688 4.445 1 83.5 124 ASP B N 1
ATOM 2223 C CA . ASP B 1 124 ? -5.543 -27.203 3.719 1 83.5 124 ASP B CA 1
ATOM 2224 C C . ASP B 1 124 ? -5.445 -28.719 3.836 1 83.5 124 ASP B C 1
ATOM 2226 O O . ASP B 1 124 ? -6.395 -29.375 4.273 1 83.5 124 ASP B O 1
ATOM 2230 N N . LEU B 1 125 ? -4.32 -29.266 3.273 1 84.06 125 LEU B N 1
ATOM 2231 C CA . LEU B 1 125 ? -4.148 -30.719 3.221 1 84.06 125 LEU B CA 1
ATOM 2232 C C . LEU B 1 125 ? -4.105 -31.312 4.625 1 84.06 125 LEU B C 1
ATOM 2234 O O . LEU B 1 125 ? -4.367 -32.5 4.805 1 84.06 125 LEU B O 1
ATOM 2238 N N . ASN B 1 126 ? -3.881 -30.547 5.715 1 87.62 126 ASN B N 1
ATOM 2239 C CA . ASN B 1 126 ? -3.814 -30.984 7.105 1 87.62 126 ASN B CA 1
ATOM 2240 C C . ASN B 1 126 ? -5.109 -30.672 7.852 1 87.62 126 ASN B C 1
ATOM 2242 O O . ASN B 1 126 ? -5.148 -30.734 9.086 1 87.62 126 ASN B O 1
ATOM 2246 N N . SER B 1 127 ? -6.117 -30.219 7.152 1 88.81 127 SER B N 1
ATOM 2247 C CA . SER B 1 127 ? -7.43 -29.891 7.703 1 88.81 127 SER B CA 1
ATOM 2248 C C . SER B 1 127 ? -7.379 -28.625 8.555 1 88.81 127 SER B C 1
ATOM 2250 O O . SER B 1 127 ? -8.172 -28.453 9.477 1 88.81 127 SER B O 1
ATOM 2252 N N . ASP B 1 128 ? -6.395 -27.891 8.305 1 88.12 128 ASP B N 1
ATOM 2253 C CA . ASP B 1 128 ? -6.332 -26.562 8.93 1 88.12 128 ASP B CA 1
ATOM 2254 C C . ASP B 1 128 ? -6.898 -25.5 8 1 88.12 128 ASP B C 1
ATOM 2256 O O . ASP B 1 128 ? -6.773 -25.594 6.777 1 88.12 128 ASP B O 1
ATOM 2260 N N . ARG B 1 129 ? -7.48 -24.516 8.625 1 88.12 129 ARG B N 1
ATOM 2261 C CA . ARG B 1 129 ? -7.996 -23.391 7.84 1 88.12 129 ARG B CA 1
ATOM 2262 C C . ARG B 1 129 ? -6.863 -22.641 7.148 1 88.12 129 ARG B C 1
ATOM 2264 O O . ARG B 1 129 ? -5.805 -22.422 7.738 1 88.12 129 ARG B O 1
ATOM 2271 N N . ILE B 1 130 ? -7.012 -22.328 5.895 1 88.19 130 ILE B N 1
ATOM 2272 C CA . ILE B 1 130 ? -6.027 -21.547 5.16 1 88.19 130 ILE B CA 1
ATOM 2273 C C . ILE B 1 130 ? -6.023 -20.109 5.684 1 88.19 130 ILE B C 1
ATOM 2275 O O . ILE B 1 130 ? -7.047 -19.422 5.637 1 88.19 130 ILE B O 1
ATOM 2279 N N . PRO B 1 131 ? -4.918 -19.641 6.18 1 88.88 131 PRO B N 1
ATOM 2280 C CA . PRO B 1 131 ? -4.871 -18.297 6.762 1 88.88 131 PRO B CA 1
ATOM 2281 C C . PRO B 1 131 ? -4.852 -17.203 5.707 1 88.88 131 PRO B C 1
ATOM 2283 O O . PRO B 1 131 ? -4.48 -17.453 4.559 1 88.88 131 PRO B O 1
ATOM 2286 N N . ASN B 1 132 ? -5.277 -16 6.078 1 91.38 132 ASN B N 1
ATOM 2287 C CA . ASN B 1 132 ? -5.09 -14.805 5.27 1 91.38 132 ASN B CA 1
ATOM 2288 C C . ASN B 1 132 ? -3.611 -14.477 5.094 1 91.38 132 ASN B C 1
ATOM 2290 O O . ASN B 1 132 ? -2.75 -15.117 5.695 1 91.38 132 ASN B O 1
ATOM 2294 N N . ILE B 1 133 ? -3.281 -13.586 4.25 1 92.44 133 ILE B N 1
ATOM 2295 C CA . ILE B 1 133 ? -1.909 -13.141 4.043 1 92.44 133 ILE B CA 1
ATOM 2296 C C . ILE B 1 133 ? -1.686 -11.812 4.762 1 92.44 133 ILE B C 1
ATOM 2298 O O . ILE B 1 133 ? -2.203 -10.773 4.34 1 92.44 133 ILE B O 1
ATOM 2302 N N . SER B 1 134 ? -0.893 -11.844 5.77 1 88.94 134 SER B N 1
ATOM 2303 C CA . SER B 1 134 ? -0.705 -10.672 6.617 1 88.94 134 SER B CA 1
ATOM 2304 C C . SER B 1 134 ? 0.176 -9.633 5.934 1 88.94 134 SER B C 1
ATOM 2306 O O . SER B 1 134 ? 0.955 -9.961 5.039 1 88.94 134 SER B O 1
ATOM 2308 N N . ASP B 1 135 ? 0.023 -8.43 6.348 1 87 135 ASP B N 1
ATOM 2309 C CA . ASP B 1 135 ? 0.901 -7.375 5.844 1 87 135 ASP B CA 1
ATOM 2310 C C . ASP B 1 135 ? 2.361 -7.672 6.18 1 87 135 ASP B C 1
ATOM 2312 O O . ASP B 1 135 ? 3.268 -7.27 5.445 1 87 135 ASP B O 1
ATOM 2316 N N . ARG B 1 136 ? 2.562 -8.406 7.242 1 83.38 136 ARG B N 1
ATOM 2317 C CA . ARG B 1 136 ? 3.922 -8.789 7.602 1 83.38 136 ARG B CA 1
ATOM 2318 C C . ARG B 1 136 ? 4.512 -9.742 6.57 1 83.38 136 ARG B C 1
ATOM 2320 O O . ARG B 1 136 ? 5.68 -9.617 6.195 1 83.38 136 ARG B O 1
ATOM 2327 N N . GLU B 1 137 ? 3.701 -10.688 6.164 1 88 137 GLU B N 1
ATOM 2328 C CA . GLU B 1 137 ? 4.137 -11.602 5.113 1 88 137 GLU B CA 1
ATOM 2329 C C . GLU B 1 137 ? 4.402 -10.859 3.807 1 88 137 GLU B C 1
ATOM 2331 O O . GLU B 1 137 ? 5.414 -11.102 3.143 1 88 137 GLU B O 1
ATOM 2336 N N . ILE B 1 138 ? 3.547 -9.953 3.463 1 91.38 138 ILE B N 1
ATOM 2337 C CA . ILE B 1 138 ? 3.697 -9.164 2.244 1 91.38 138 ILE B CA 1
ATOM 2338 C C . ILE B 1 138 ? 4.984 -8.344 2.314 1 91.38 138 ILE B C 1
ATOM 2340 O O . ILE B 1 138 ? 5.773 -8.336 1.368 1 91.38 138 ILE B O 1
ATOM 2344 N N . ASN B 1 139 ? 5.191 -7.773 3.426 1 87.88 139 ASN B N 1
ATOM 2345 C CA . ASN B 1 139 ? 6.383 -6.945 3.6 1 87.88 139 ASN B CA 1
ATOM 2346 C C . ASN B 1 139 ? 7.66 -7.773 3.488 1 87.88 139 ASN B C 1
ATOM 2348 O O . ASN B 1 139 ? 8.664 -7.305 2.953 1 87.88 139 ASN B O 1
ATOM 2352 N N . THR B 1 140 ? 7.641 -8.945 4.02 1 88.69 140 THR B N 1
ATOM 2353 C CA . THR B 1 140 ? 8.789 -9.844 3.902 1 88.69 140 THR B CA 1
ATOM 2354 C C . THR B 1 140 ? 9.086 -10.148 2.436 1 88.69 140 THR B C 1
ATOM 2356 O O . THR B 1 140 ? 10.234 -10.078 2.004 1 88.69 140 THR B O 1
ATOM 2359 N N . MET B 1 141 ? 8.086 -10.406 1.698 1 92.81 141 MET B N 1
ATOM 2360 C CA . MET B 1 141 ? 8.273 -10.695 0.281 1 92.81 141 MET B CA 1
ATOM 2361 C C . MET B 1 141 ? 8.773 -9.469 -0.47 1 92.81 141 MET B C 1
ATOM 2363 O O . MET B 1 141 ? 9.664 -9.57 -1.313 1 92.81 141 MET B O 1
ATOM 2367 N N . LEU B 1 142 ? 8.203 -8.336 -0.147 1 92.31 142 LEU B N 1
ATOM 2368 C CA . LEU B 1 142 ? 8.617 -7.098 -0.803 1 92.31 142 LEU B CA 1
ATOM 2369 C C . LEU B 1 142 ? 10.086 -6.793 -0.513 1 92.31 142 LEU B C 1
ATOM 2371 O O . LEU B 1 142 ? 10.805 -6.305 -1.387 1 92.31 142 LEU B O 1
ATOM 2375 N N . THR B 1 143 ? 10.484 -7.082 0.686 1 89.5 143 THR B N 1
ATOM 2376 C CA . THR B 1 143 ? 11.883 -6.875 1.063 1 89.5 143 THR B CA 1
ATOM 2377 C C . THR B 1 143 ? 12.805 -7.766 0.239 1 89.5 143 THR B C 1
ATOM 2379 O O . THR B 1 143 ? 13.852 -7.32 -0.223 1 89.5 143 THR B O 1
ATOM 2382 N N . GLU B 1 144 ? 12.406 -8.969 0.072 1 92.25 144 GLU B N 1
ATOM 2383 C CA . GLU B 1 144 ? 13.203 -9.891 -0.725 1 92.25 144 GLU B CA 1
ATOM 2384 C C . GLU B 1 144 ? 13.273 -9.445 -2.182 1 92.25 144 GLU B C 1
ATOM 2386 O O . GLU B 1 144 ? 14.344 -9.484 -2.793 1 92.25 144 GLU B O 1
ATOM 2391 N N . ILE B 1 145 ? 12.188 -9.031 -2.729 1 94.31 145 ILE B N 1
ATOM 2392 C CA . ILE B 1 145 ? 12.148 -8.547 -4.105 1 94.31 145 ILE B CA 1
ATOM 2393 C C . ILE B 1 145 ? 13.078 -7.344 -4.258 1 94.31 145 ILE B C 1
ATOM 2395 O O . ILE B 1 145 ? 13.867 -7.277 -5.199 1 94.31 145 ILE B O 1
ATOM 2399 N N . SER B 1 146 ? 12.961 -6.43 -3.307 1 91.06 146 SER B N 1
ATOM 2400 C CA . SER B 1 146 ? 13.773 -5.215 -3.371 1 91.06 146 SER B CA 1
ATOM 2401 C C . SER B 1 146 ? 15.258 -5.539 -3.293 1 91.06 146 SER B C 1
ATOM 2403 O O . SER B 1 146 ? 16.078 -4.867 -3.92 1 91.06 146 SER B O 1
ATOM 2405 N N . ARG B 1 147 ? 15.57 -6.535 -2.531 1 90.5 147 ARG B N 1
ATOM 2406 C CA . ARG B 1 147 ? 16.969 -6.945 -2.381 1 90.5 147 ARG B CA 1
ATOM 2407 C C . ARG B 1 147 ? 17.531 -7.445 -3.703 1 90.5 147 ARG B C 1
ATOM 2409 O O . ARG B 1 147 ? 18.688 -7.148 -4.043 1 90.5 147 ARG B O 1
ATOM 2416 N N . VAL B 1 148 ? 16.719 -8.102 -4.453 1 94.62 148 VAL B N 1
ATOM 2417 C CA . VAL B 1 148 ? 17.203 -8.789 -5.641 1 94.62 148 VAL B CA 1
ATOM 2418 C C . VAL B 1 148 ? 16.984 -7.914 -6.875 1 94.62 148 VAL B C 1
ATOM 2420 O O . VAL B 1 148 ? 17.797 -7.918 -7.801 1 94.62 148 VAL B O 1
ATOM 2423 N N . LYS B 1 149 ? 15.883 -7.086 -6.867 1 95.12 149 LYS B N 1
ATOM 2424 C CA . LYS B 1 149 ? 15.492 -6.41 -8.102 1 95.12 149 LYS B CA 1
ATOM 2425 C C . LYS B 1 149 ? 15.578 -4.895 -7.953 1 95.12 149 LYS B C 1
ATOM 2427 O O . LYS B 1 149 ? 15.414 -4.16 -8.93 1 95.12 149 LYS B O 1
ATOM 2432 N N . GLY B 1 150 ? 15.859 -4.414 -6.781 1 89.25 150 GLY B N 1
ATOM 2433 C CA . GLY B 1 150 ? 15.922 -2.979 -6.562 1 89.25 150 GLY B CA 1
ATOM 2434 C C . GLY B 1 150 ? 14.695 -2.432 -5.848 1 89.25 150 GLY B C 1
ATOM 2435 O O . GLY B 1 150 ? 13.766 -3.18 -5.539 1 89.25 150 GLY B O 1
ATOM 2436 N N . HIS B 1 151 ? 14.633 -1.1 -5.625 1 83.31 151 HIS B N 1
ATOM 2437 C CA . HIS B 1 151 ? 13.664 -0.492 -4.715 1 83.31 151 HIS B CA 1
ATOM 2438 C C . HIS B 1 151 ? 12.547 0.207 -5.48 1 83.31 151 HIS B C 1
ATOM 2440 O O . HIS B 1 151 ? 11.773 0.968 -4.898 1 83.31 151 HIS B O 1
ATOM 2446 N N . ARG B 1 152 ? 12.469 -0.087 -6.77 1 88.31 152 ARG B N 1
ATOM 2447 C CA . ARG B 1 152 ? 11.414 0.538 -7.562 1 88.31 152 ARG B CA 1
ATOM 2448 C C . ARG B 1 152 ? 10.148 -0.316 -7.566 1 88.31 152 ARG B C 1
ATOM 2450 O O . ARG B 1 152 ? 9.734 -0.807 -8.617 1 88.31 152 ARG B O 1
ATOM 2457 N N . ILE B 1 153 ? 9.594 -0.492 -6.379 1 92.94 153 ILE B N 1
ATOM 2458 C CA . ILE B 1 153 ? 8.383 -1.285 -6.203 1 92.94 153 ILE B CA 1
ATOM 2459 C C . ILE B 1 153 ? 7.23 -0.38 -5.77 1 92.94 153 ILE B C 1
ATOM 2461 O O . ILE B 1 153 ? 7.355 0.374 -4.801 1 92.94 153 ILE B O 1
ATOM 2465 N N . THR B 1 154 ? 6.168 -0.391 -6.539 1 94 154 THR B N 1
ATOM 2466 C CA . THR B 1 154 ? 4.934 0.307 -6.188 1 94 154 THR B CA 1
ATOM 2467 C C . THR B 1 154 ? 3.857 -0.682 -5.754 1 94 154 THR B C 1
ATOM 2469 O O . THR B 1 154 ? 3.486 -1.576 -6.516 1 94 154 THR B O 1
ATOM 2472 N N . LEU B 1 155 ? 3.408 -0.549 -4.531 1 95.12 155 LEU B N 1
ATOM 2473 C CA . LEU B 1 155 ? 2.334 -1.38 -3.996 1 95.12 155 LEU B CA 1
ATOM 2474 C C . LEU B 1 155 ? 1.026 -0.598 -3.926 1 95.12 155 LEU B C 1
ATOM 2476 O O . LEU B 1 155 ? 0.985 0.502 -3.371 1 95.12 155 LEU B O 1
ATOM 2480 N N . ILE B 1 156 ? -0.016 -1.104 -4.527 1 95.62 156 ILE B N 1
ATOM 2481 C CA . ILE B 1 156 ? -1.349 -0.511 -4.508 1 95.62 156 ILE B CA 1
ATOM 2482 C C . ILE B 1 156 ? -2.334 -1.477 -3.852 1 95.62 156 ILE B C 1
ATOM 2484 O O . ILE B 1 156 ? -2.516 -2.602 -4.32 1 95.62 156 ILE B O 1
ATOM 2488 N N . GLN B 1 157 ? -2.945 -1.055 -2.787 1 93.06 157 GLN B N 1
ATOM 2489 C CA . GLN B 1 157 ? -3.895 -1.886 -2.055 1 93.06 157 GLN B CA 1
ATOM 2490 C C . GLN B 1 157 ? -5.262 -1.214 -1.968 1 93.06 157 GLN B C 1
ATOM 2492 O O . GLN B 1 157 ? -5.375 -0.086 -1.482 1 93.06 157 GLN B O 1
ATOM 2497 N N . ASP B 1 158 ? -6.246 -1.866 -2.451 1 87.69 158 ASP B N 1
ATOM 2498 C CA . ASP B 1 158 ? -7.637 -1.425 -2.41 1 87.69 158 ASP B CA 1
ATOM 2499 C C . ASP B 1 158 ? -8.516 -2.436 -1.673 1 87.69 158 ASP B C 1
ATOM 2501 O O . ASP B 1 158 ? -9.008 -3.391 -2.275 1 87.69 158 ASP B O 1
ATOM 2505 N N . CYS B 1 159 ? -8.57 -2.338 -0.306 1 76.5 159 CYS B N 1
ATOM 2506 C CA . CYS B 1 159 ? -9.234 -3.369 0.483 1 76.5 159 CYS B CA 1
ATOM 2507 C C . CYS B 1 159 ? -10.516 -2.838 1.107 1 76.5 159 CYS B C 1
ATOM 2509 O O . CYS B 1 159 ? -10.633 -1.642 1.383 1 76.5 159 CYS B O 1
#

pLDDT: mean 84.08, std 15.87, range [39.31, 98.0]

Nearest PDB structures (foldseek):
  7qp0-assembly2_B  TM=7.978E-01  e=1.047E-07  Nakaseomyces glabratus
  7qp1-assembly2_B  TM=8.111E-01  e=1.095E-06  Nakaseomyces glabratus
  7qp1-assembly1_A  TM=8.113E-01  e=1.729E-06  Nakaseomyces glabratus
  7qp0-assembly2_B  TM=8.028E-01  e=7.006E-08  Nakaseomyces glabratus
  7qp1-assembly2_B  TM=8.159E-01  e=1.086E-06  Nakaseomyces glabratus

Secondary structure (DSSP, 8-state):
-EEEEEEEE---TTS--SSHHHHHHHHHHIIIIIS---GGGEEEEEES-SS--S-GGGS--HHHHHHHHHHHHH-TTS-TT-EEEEEEES-EEEEEEEE---TTS--EEEEEEEE--TTTTSB-TTSPBPPPEEHHHHHHHHHHHHHHH-S-EEEEEE-/-EEEEEEEE---TTS--SSHHHHHHHHHHIIIIIS---GGGEEEEEES-SS----GGGS--HHHHHHHHHHHHH-TTS-TT-EEEEEEES-EEEEEEEE---TTS--EEEEEEEE--TTTTSB-TTSPBPPPEEHHHHHHHHHHHHHHH-S-EEEEEE-

Solvent-accessible surface area (backbone atoms only — not comparable to full-atom values): 16542 Å² total; per-residue (Å²): 104,62,36,36,41,36,31,10,36,25,56,32,89,92,56,66,48,87,47,23,39,56,50,32,50,49,49,52,48,43,40,38,72,73,68,60,35,58,71,91,38,49,47,65,22,40,22,62,50,79,66,74,60,79,60,72,71,36,34,33,29,53,68,39,48,52,49,54,59,54,41,60,56,69,39,80,85,60,47,71,69,30,35,37,38,40,39,39,21,28,54,54,47,74,46,72,42,72,44,69,39,64,94,82,36,72,74,38,72,42,59,41,46,23,41,52,31,58,45,41,88,37,62,45,99,84,70,41,70,36,69,56,47,35,51,57,58,50,46,46,52,52,51,52,32,30,72,64,28,35,57,47,41,34,42,34,40,39,56,104,62,36,36,40,35,32,9,36,24,55,33,89,91,58,66,47,88,46,23,38,57,50,34,49,50,50,51,46,42,39,38,73,74,68,59,37,55,70,90,38,48,48,65,23,41,22,63,48,79,65,74,61,79,59,74,70,36,35,34,28,53,69,37,48,52,50,53,60,54,42,62,56,69,38,80,86,60,46,70,68,30,36,36,38,39,38,40,19,29,54,54,47,74,46,71,41,71,43,68,40,65,95,83,36,72,73,38,72,40,60,40,48,24,43,52,32,60,46,40,89,35,62,45,101,84,69,40,72,33,68,58,46,36,52,57,59,52,47,46,51,50,50,52,32,31,72,63,28,35,59,46,42,33,44,35,41,40,58

Organism: Armillaria gallica (NCBI:txid47427)

InterPro domains:
  IPR011600 Peptidase C14, caspase domain [PF00656] (2-97)
  IPR050452 Metacaspase [PTHR48104] (3-159)